Protein AF-A0A016TU97-F1 (afdb_monomer_lite)

Secondary structure (DSSP, 8-state):
-EEEEEE----------STT---PPPPP---PPPPPP--TT-----------SS---HHHHHHHHHHHHHHTT-TT---BEEEEEESBSS--SHHHHHHS-BSSHHHHHHHHH---B---SS---HHHHHHHHHH---TT---SEEEEEE--SB-TTPPPB---HHHH---EEEEEEEE---SSSHHHHS-HHHHHHHHH-TT---------B---TTTBPTTTEEEEEEETT--HHHHHHHHHHHHT--

Structure (mmCIF, N/CA/C/O backbone):
data_AF-A0A016TU97-F1
#
_entry.id   AF-A0A016TU97-F1
#
loop_
_atom_site.group_PDB
_atom_site.id
_atom_site.type_symbol
_atom_site.label_atom_id
_atom_site.label_alt_id
_atom_site.label_comp_id
_atom_site.label_asym_id
_atom_site.label_entity_id
_atom_site.label_seq_id
_atom_site.pdbx_PDB_ins_code
_atom_site.Cartn_x
_atom_site.Cartn_y
_atom_site.Cartn_z
_atom_site.occupancy
_atom_site.B_iso_or_equiv
_atom_site.auth_seq_id
_atom_site.auth_comp_id
_atom_site.auth_asym_id
_atom_site.auth_atom_id
_atom_site.pdbx_PDB_model_num
ATOM 1 N N . MET A 1 1 ? -2.386 2.661 8.639 1.00 93.31 1 MET A N 1
ATOM 2 C CA . MET A 1 1 ? -2.221 2.071 7.284 1.00 93.31 1 MET A CA 1
ATOM 3 C C . MET A 1 1 ? -0.803 2.299 6.779 1.00 93.31 1 MET A C 1
ATOM 5 O O . MET A 1 1 ? -0.271 3.367 7.023 1.00 93.31 1 MET A O 1
ATOM 9 N N . MET A 1 2 ? -0.212 1.358 6.041 1.00 95.69 2 MET A N 1
ATOM 10 C CA . MET A 1 2 ? 1.081 1.531 5.366 1.00 95.69 2 MET A CA 1
ATOM 11 C C . MET A 1 2 ? 0.921 1.573 3.839 1.00 95.69 2 MET A C 1
ATOM 13 O O . MET A 1 2 ? 0.209 0.739 3.282 1.00 95.69 2 MET A O 1
ATOM 17 N N . VAL A 1 3 ? 1.610 2.493 3.164 1.00 92.06 3 VAL A N 1
ATOM 18 C CA . VAL A 1 3 ? 1.737 2.545 1.700 1.00 92.06 3 VAL A CA 1
ATOM 19 C C . VAL A 1 3 ? 3.153 2.133 1.312 1.00 92.06 3 VAL A C 1
ATOM 21 O O . VAL A 1 3 ? 4.108 2.811 1.665 1.00 92.06 3 VAL A O 1
ATOM 24 N N . ALA A 1 4 ? 3.301 1.040 0.570 1.00 90.56 4 ALA A N 1
ATOM 25 C CA . ALA A 1 4 ? 4.562 0.595 -0.008 1.00 90.56 4 ALA A CA 1
ATOM 26 C C . ALA A 1 4 ? 4.583 0.917 -1.504 1.00 90.56 4 ALA A C 1
ATOM 28 O O . ALA A 1 4 ? 3.759 0.401 -2.258 1.00 90.56 4 ALA A O 1
ATOM 29 N N . LYS A 1 5 ? 5.529 1.745 -1.946 1.00 87.94 5 LYS A N 1
ATOM 30 C CA . LYS A 1 5 ? 5.589 2.241 -3.321 1.00 87.94 5 LYS A CA 1
ATOM 31 C C . LYS A 1 5 ? 6.924 1.936 -3.988 1.00 87.94 5 LYS A C 1
ATOM 33 O O . LYS A 1 5 ? 7.977 2.255 -3.442 1.00 87.94 5 LYS A O 1
ATOM 38 N N . SER A 1 6 ? 6.866 1.403 -5.208 1.00 83.31 6 SER A N 1
ATOM 39 C CA . SER A 1 6 ? 8.052 1.264 -6.052 1.00 83.31 6 SER A CA 1
ATOM 40 C C . SER A 1 6 ? 8.508 2.600 -6.636 1.00 83.31 6 SER A C 1
ATOM 42 O O . SER A 1 6 ? 7.707 3.369 -7.157 1.00 83.31 6 SER A O 1
ATOM 44 N N . LEU A 1 7 ? 9.814 2.830 -6.635 1.00 75.62 7 LEU A N 1
ATOM 45 C CA . LEU A 1 7 ? 10.478 3.888 -7.380 1.00 75.62 7 LEU A CA 1
ATOM 46 C C . LEU A 1 7 ? 11.500 3.236 -8.319 1.00 75.62 7 LEU A C 1
ATOM 48 O O . LEU A 1 7 ? 12.684 3.115 -7.995 1.00 75.62 7 LEU A O 1
ATOM 52 N N . GLN A 1 8 ? 11.018 2.736 -9.462 1.00 64.75 8 GLN A N 1
ATOM 53 C CA . GLN A 1 8 ? 11.871 2.163 -10.507 1.00 64.75 8 GLN A CA 1
ATOM 54 C C . GLN A 1 8 ? 12.377 3.269 -11.438 1.00 64.75 8 GLN A C 1
ATOM 56 O O . GLN A 1 8 ? 11.601 4.095 -11.916 1.00 64.75 8 GLN A O 1
ATOM 61 N N . GLN A 1 9 ? 13.674 3.272 -11.734 1.00 50.72 9 GLN A N 1
ATOM 62 C CA . GLN A 1 9 ? 14.243 4.142 -12.759 1.00 50.72 9 GLN A CA 1
ATOM 63 C C . GLN A 1 9 ? 13.979 3.519 -14.144 1.00 50.72 9 GLN A C 1
ATOM 65 O O . GLN A 1 9 ? 14.427 2.413 -14.439 1.00 50.72 9 GLN A O 1
ATOM 70 N N . LYS A 1 10 ? 13.259 4.222 -15.021 1.00 41.94 10 LYS A N 1
ATOM 71 C CA . LYS A 1 10 ? 13.306 4.039 -16.485 1.00 41.94 10 LYS A CA 1
ATOM 72 C C . LYS A 1 10 ? 13.098 5.437 -17.071 1.00 41.94 10 LYS A C 1
ATOM 74 O O . LYS A 1 10 ? 12.064 6.039 -16.829 1.00 41.94 10 LYS A O 1
ATOM 79 N N . SER A 1 11 ? 14.071 6.041 -17.744 1.00 33.31 11 SER A N 1
ATOM 80 C CA . SER A 1 11 ? 14.608 5.559 -19.014 1.00 33.31 11 SER A CA 1
ATOM 81 C C . SER A 1 11 ? 16.064 5.963 -19.262 1.00 33.31 11 SER A C 1
ATOM 83 O O . SER A 1 11 ? 16.446 7.109 -19.032 1.00 33.31 11 SER A O 1
ATOM 85 N N . HIS A 1 12 ? 16.813 5.061 -19.904 1.00 32.03 12 HIS A N 1
ATOM 86 C CA . HIS A 1 12 ? 17.816 5.445 -20.894 1.00 32.03 12 HIS A CA 1
ATOM 87 C C . HIS A 1 12 ? 17.182 6.450 -21.863 1.00 32.03 12 HIS A C 1
ATOM 89 O O . HIS A 1 12 ? 16.387 6.070 -22.725 1.00 32.03 12 HIS A O 1
ATOM 95 N N . PHE A 1 13 ? 17.509 7.731 -21.721 1.00 30.20 13 PHE A N 1
ATOM 96 C CA . PHE A 1 13 ? 17.369 8.646 -22.838 1.00 30.20 13 PHE A CA 1
ATOM 97 C C . PHE A 1 13 ? 18.399 8.210 -23.874 1.00 30.20 13 PHE A C 1
ATOM 99 O O . PHE A 1 13 ? 19.600 8.177 -23.608 1.00 30.20 13 PHE A O 1
ATOM 106 N N . VAL A 1 14 ? 17.919 7.822 -25.053 1.00 31.94 14 VAL A N 1
ATOM 107 C CA . VAL A 1 14 ? 18.750 7.828 -26.253 1.00 31.94 14 VAL A CA 1
ATOM 108 C C . VAL A 1 14 ? 19.336 9.234 -26.331 1.00 31.94 14 VAL A C 1
ATOM 110 O O . VAL A 1 14 ? 18.579 10.200 -26.412 1.00 31.94 14 VAL A O 1
ATOM 113 N N . ASN A 1 15 ? 20.662 9.351 -26.244 1.00 29.67 15 ASN A N 1
ATOM 114 C CA . ASN A 1 15 ? 21.361 10.592 -26.553 1.00 29.67 15 ASN A CA 1
ATOM 115 C C . ASN A 1 15 ? 20.918 11.026 -27.954 1.00 29.67 15 ASN A C 1
ATOM 117 O O . ASN A 1 15 ? 21.323 10.425 -28.949 1.00 29.67 15 ASN A O 1
ATOM 121 N N . LEU A 1 16 ? 20.064 12.044 -28.037 1.00 30.62 16 LEU A N 1
ATOM 122 C CA . LEU A 1 16 ? 19.924 12.810 -29.263 1.00 30.62 16 LEU A CA 1
ATOM 123 C C . LEU A 1 16 ? 21.270 13.523 -29.464 1.00 30.62 16 LEU A C 1
ATOM 125 O O . LEU A 1 16 ? 21.713 14.217 -28.545 1.00 30.62 16 LEU A O 1
ATOM 129 N N . PRO A 1 17 ? 21.966 13.316 -30.596 1.00 30.09 17 PRO A N 1
ATOM 130 C CA . PRO A 1 17 ? 23.216 14.012 -30.861 1.00 30.09 17 PRO A CA 1
ATOM 131 C C . PRO A 1 17 ? 22.977 15.524 -30.822 1.00 30.09 17 PRO A C 1
ATOM 133 O O . PRO A 1 17 ? 21.956 16.017 -31.301 1.00 30.09 17 PRO A O 1
ATOM 136 N N . ALA A 1 18 ? 23.926 16.252 -30.237 1.00 37.34 18 ALA A N 1
ATOM 137 C CA . ALA A 1 18 ? 23.856 17.684 -29.941 1.00 37.34 18 ALA A CA 1
ATOM 138 C C . ALA A 1 18 ? 23.798 18.613 -31.180 1.00 37.34 18 ALA A C 1
ATOM 140 O O . ALA A 1 18 ? 23.963 19.821 -31.053 1.00 37.34 18 ALA A O 1
ATOM 141 N N . GLU A 1 19 ? 23.546 18.082 -32.375 1.00 37.66 19 GLU A N 1
ATOM 142 C CA . GLU A 1 19 ? 23.627 18.798 -33.656 1.00 37.66 19 GLU A CA 1
ATOM 143 C C . GLU A 1 19 ? 22.308 19.460 -34.102 1.00 37.66 19 GLU A C 1
ATOM 145 O O . GLU A 1 19 ? 22.205 19.917 -35.234 1.00 37.66 19 GLU A O 1
ATOM 150 N N . LEU A 1 20 ? 21.291 19.558 -33.235 1.00 35.75 20 LEU A N 1
ATOM 151 C CA . LEU A 1 20 ? 20.016 20.226 -33.564 1.00 35.75 20 LEU A CA 1
ATOM 152 C C . LEU A 1 20 ? 19.707 21.483 -32.737 1.00 35.75 20 LEU A C 1
ATOM 154 O O . LEU A 1 20 ? 18.590 21.993 -32.793 1.00 35.75 20 LEU A O 1
ATOM 158 N N . LEU A 1 21 ? 20.687 22.035 -32.019 1.00 32.94 21 LEU A N 1
ATOM 159 C CA . LEU A 1 21 ? 20.577 23.372 -31.429 1.00 32.94 21 LEU A CA 1
ATOM 160 C C . LEU A 1 21 ? 21.267 24.396 -32.339 1.00 32.94 21 LEU A C 1
ATOM 162 O O . LEU A 1 21 ? 22.392 24.812 -32.077 1.00 32.94 21 LEU A O 1
ATOM 166 N N . HIS A 1 22 ? 20.598 24.789 -33.426 1.00 36.06 22 HIS A N 1
ATOM 167 C CA . HIS A 1 22 ? 21.026 25.935 -34.226 1.00 36.06 22 HIS A CA 1
ATOM 168 C C . HIS A 1 22 ? 20.403 27.244 -33.714 1.00 36.06 22 HIS A C 1
ATOM 170 O O . HIS A 1 22 ? 19.188 27.415 -33.721 1.00 36.06 22 HIS A O 1
ATOM 176 N N . GLU A 1 23 ? 21.320 28.129 -33.315 1.00 33.41 23 GLU A N 1
ATOM 177 C CA . GLU A 1 23 ? 21.358 29.594 -33.451 1.00 33.41 23 GLU A CA 1
ATOM 178 C C . GLU A 1 23 ? 20.270 30.449 -32.774 1.00 33.41 23 GLU A C 1
ATOM 180 O O . GLU A 1 23 ? 19.226 30.754 -33.346 1.00 33.41 23 GLU A O 1
ATOM 185 N N . GLU A 1 24 ? 20.601 30.980 -31.588 1.00 32.25 24 GLU A N 1
ATOM 186 C CA . GLU A 1 24 ? 20.080 32.280 -31.143 1.00 32.25 24 GLU A CA 1
ATOM 187 C C . GLU A 1 24 ? 20.913 33.423 -31.765 1.00 32.25 24 GLU A C 1
ATOM 189 O O . GLU A 1 24 ? 22.147 33.347 -31.762 1.00 32.25 24 GLU A O 1
ATOM 194 N N . PRO A 1 25 ? 20.293 34.516 -32.251 1.00 31.41 25 PRO A N 1
ATOM 195 C CA . PRO A 1 25 ? 21.027 35.670 -32.749 1.00 31.41 25 PRO A CA 1
ATOM 196 C C . PRO A 1 25 ? 21.594 36.502 -31.591 1.00 31.41 25 PRO A C 1
ATOM 198 O O . PRO A 1 25 ? 20.872 36.924 -30.688 1.00 31.41 25 PRO A O 1
ATOM 201 N N . GLN A 1 26 ? 22.891 36.798 -31.656 1.00 33.16 26 GLN A N 1
ATOM 202 C CA . GLN A 1 26 ? 23.580 37.719 -30.749 1.00 33.16 26 GLN A CA 1
ATOM 203 C C . GLN A 1 26 ? 23.055 39.155 -30.935 1.00 33.16 26 GLN A C 1
ATOM 205 O O . GLN A 1 26 ? 23.225 39.749 -32.002 1.00 33.16 26 GLN A O 1
ATOM 210 N N . LEU A 1 27 ? 22.454 39.735 -29.890 1.00 32.22 27 LEU A N 1
ATOM 211 C CA . LEU A 1 27 ? 22.168 41.172 -29.821 1.00 32.22 27 LEU A CA 1
ATOM 212 C C . LEU A 1 27 ? 23.361 41.926 -29.206 1.00 32.22 27 LEU A C 1
ATOM 214 O O . LEU A 1 27 ? 23.848 41.582 -28.131 1.00 32.22 27 LEU A O 1
ATOM 218 N N . ASN A 1 28 ? 23.804 42.973 -29.905 1.00 35.41 28 ASN A N 1
ATOM 219 C CA . ASN A 1 28 ? 24.939 43.834 -29.557 1.00 35.41 28 ASN A CA 1
ATOM 220 C C . ASN A 1 28 ? 24.729 44.641 -28.249 1.00 35.41 28 ASN A C 1
ATOM 222 O O . ASN A 1 28 ? 23.593 45.007 -27.939 1.00 35.41 28 ASN A O 1
ATOM 226 N N . PRO A 1 29 ? 25.802 45.017 -27.517 1.00 43.47 29 PRO A N 1
ATOM 227 C CA . PRO A 1 29 ? 25.696 45.623 -26.192 1.00 43.47 29 PRO A CA 1
ATOM 228 C C . PRO A 1 29 ? 25.908 47.143 -26.222 1.00 43.47 29 PRO A C 1
ATOM 230 O O . PRO A 1 29 ? 27.045 47.589 -26.319 1.00 43.47 29 PRO A O 1
ATOM 233 N N . LEU A 1 30 ? 24.861 47.958 -26.051 1.00 38.47 30 LEU A N 1
ATOM 234 C CA . LEU A 1 30 ? 25.024 49.374 -25.692 1.00 38.47 30 LEU A CA 1
ATOM 235 C C . LEU A 1 30 ? 23.851 49.904 -24.840 1.00 38.47 30 LEU A C 1
ATOM 237 O O . LEU A 1 30 ? 22.691 49.771 -25.209 1.00 38.47 30 LEU A O 1
ATOM 241 N N . GLN A 1 31 ? 24.236 50.578 -23.745 1.00 36.44 31 GLN A N 1
ATOM 242 C CA . GLN A 1 31 ? 23.491 51.527 -22.892 1.00 36.44 31 GLN A CA 1
ATOM 243 C C . GLN A 1 31 ? 22.587 50.976 -21.766 1.00 36.44 31 GLN A C 1
ATOM 245 O O . GLN A 1 31 ? 21.389 50.773 -21.926 1.00 36.44 31 GLN A O 1
ATOM 250 N N . GLN A 1 32 ? 23.156 50.881 -20.555 1.00 34.59 32 GLN A N 1
ATOM 251 C CA . GLN A 1 32 ? 22.403 50.930 -19.291 1.00 34.59 32 GLN A CA 1
ATOM 252 C C . GLN A 1 32 ? 22.437 52.359 -18.710 1.00 34.59 32 GLN A C 1
ATOM 254 O O . GLN A 1 32 ? 23.526 52.932 -18.619 1.00 34.59 32 GLN A O 1
ATOM 259 N N . PRO A 1 33 ? 21.302 52.939 -18.272 1.00 31.98 33 PRO A N 1
ATOM 260 C CA . PRO A 1 33 ? 21.292 54.144 -17.443 1.00 31.98 33 PRO A CA 1
ATOM 261 C C . PRO A 1 33 ? 21.476 53.815 -15.940 1.00 31.98 33 PRO A C 1
ATOM 263 O O . PRO A 1 33 ? 21.273 52.672 -15.522 1.00 31.98 33 PRO A O 1
ATOM 266 N N . PRO A 1 34 ? 21.896 54.797 -15.115 1.00 36.69 34 PRO A N 1
ATOM 267 C CA . PRO A 1 34 ? 22.489 54.559 -13.797 1.00 36.69 34 PRO A CA 1
ATOM 268 C C . PRO A 1 34 ? 21.486 54.127 -12.716 1.00 36.69 34 PRO A C 1
ATOM 270 O O . PRO A 1 34 ? 20.344 54.577 -12.665 1.00 36.69 34 PRO A O 1
ATOM 273 N N . GLN A 1 35 ? 21.962 53.275 -11.803 1.00 36.16 35 GLN A N 1
ATOM 274 C CA . GLN A 1 35 ? 21.215 52.757 -10.657 1.00 36.16 35 GLN A CA 1
ATOM 275 C C . GLN A 1 35 ? 20.947 53.836 -9.593 1.00 36.16 35 GLN A C 1
ATOM 277 O O . GLN A 1 35 ? 21.876 54.421 -9.033 1.00 36.16 35 GLN A O 1
ATOM 282 N N . CYS A 1 36 ? 19.675 54.023 -9.227 1.00 28.61 36 CYS A N 1
ATOM 283 C CA . CYS A 1 36 ? 19.289 54.679 -7.977 1.00 28.61 36 CYS A CA 1
ATOM 284 C C . CYS A 1 36 ? 19.385 53.689 -6.803 1.00 28.61 36 CYS A C 1
ATOM 286 O O . CYS A 1 36 ? 18.809 52.602 -6.840 1.00 28.61 36 CYS A O 1
ATOM 288 N N . ARG A 1 37 ? 20.093 54.095 -5.739 1.00 40.53 37 ARG A N 1
ATOM 289 C CA . ARG A 1 37 ? 20.186 53.389 -4.449 1.00 40.53 37 ARG A CA 1
ATOM 290 C C . ARG A 1 37 ? 18.798 53.187 -3.830 1.00 40.53 37 ARG A C 1
ATOM 292 O O . ARG A 1 37 ? 18.090 54.164 -3.601 1.00 40.53 37 ARG A O 1
ATOM 299 N N . GLN A 1 38 ? 18.470 51.951 -3.460 1.00 34.28 38 GLN A N 1
ATOM 300 C CA . GLN A 1 38 ? 17.405 51.640 -2.501 1.00 34.28 38 GLN A CA 1
ATOM 301 C C . GLN A 1 38 ? 17.964 50.815 -1.333 1.00 34.28 38 GLN A C 1
ATOM 303 O O . GLN A 1 38 ? 18.862 49.992 -1.499 1.00 34.28 38 GLN A O 1
ATOM 308 N N . SER A 1 39 ? 17.454 51.118 -0.141 1.00 32.53 39 SER A N 1
ATOM 309 C CA . SER A 1 39 ? 17.909 50.701 1.190 1.00 32.53 39 SER A CA 1
ATOM 310 C C . SER A 1 39 ? 17.665 49.206 1.500 1.00 32.53 39 SER A C 1
ATOM 312 O O . SER A 1 39 ? 16.784 48.596 0.896 1.00 32.53 39 SER A O 1
ATOM 314 N N . PRO A 1 40 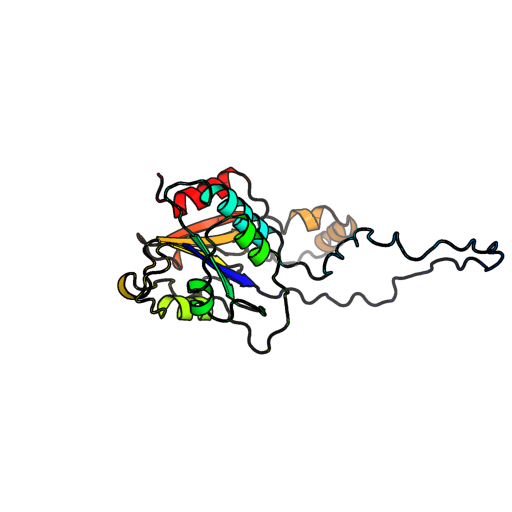? 18.356 48.597 2.490 1.00 33.66 40 PRO A N 1
ATOM 315 C CA . PRO A 1 40 ? 18.475 47.134 2.620 1.00 33.66 40 PRO A CA 1
ATOM 316 C C . PRO A 1 40 ? 17.271 46.348 3.186 1.00 33.66 40 PRO A C 1
ATOM 318 O O . PRO A 1 40 ? 17.460 45.206 3.592 1.00 33.66 40 PRO A O 1
ATOM 321 N N . GLN A 1 41 ? 16.051 46.892 3.266 1.00 37.00 41 GLN A N 1
ATOM 322 C CA . GLN A 1 41 ? 14.980 46.281 4.087 1.00 37.00 41 GLN A CA 1
ATOM 323 C C . GLN A 1 41 ? 13.724 45.770 3.355 1.00 37.00 41 GLN A C 1
ATOM 325 O O . GLN A 1 41 ? 12.713 45.522 4.002 1.00 37.00 41 GLN A O 1
ATOM 330 N N . GLN A 1 42 ? 13.751 45.526 2.039 1.00 35.88 42 GLN A N 1
ATOM 331 C CA . GLN A 1 42 ? 12.558 45.015 1.324 1.00 35.88 42 GLN A CA 1
ATOM 332 C C . GLN A 1 42 ? 12.769 43.776 0.435 1.00 35.88 42 GLN A C 1
ATOM 334 O O . GLN A 1 42 ? 11.950 43.493 -0.436 1.00 35.88 42 GLN A O 1
ATOM 339 N N . ASN A 1 43 ? 13.796 42.961 0.694 1.00 29.66 43 ASN A N 1
ATOM 340 C CA . ASN A 1 43 ? 14.017 41.696 -0.026 1.00 29.66 43 ASN A CA 1
ATOM 341 C C . ASN A 1 43 ? 13.539 40.450 0.740 1.00 29.66 43 ASN A C 1
ATOM 343 O O . ASN A 1 43 ? 14.254 39.461 0.855 1.00 29.66 43 ASN A O 1
ATOM 347 N N . LEU A 1 44 ? 12.287 40.463 1.208 1.00 38.22 44 LEU A N 1
ATOM 348 C CA . LEU A 1 44 ? 11.562 39.232 1.547 1.00 38.22 44 LEU A CA 1
ATOM 349 C C . LEU A 1 44 ? 10.482 38.957 0.490 1.00 38.22 44 LEU A C 1
ATOM 351 O O . LEU A 1 44 ? 9.296 38.819 0.779 1.00 38.22 44 LEU A O 1
ATOM 355 N N . ARG A 1 45 ? 10.896 38.923 -0.783 1.00 33.44 45 ARG A N 1
ATOM 35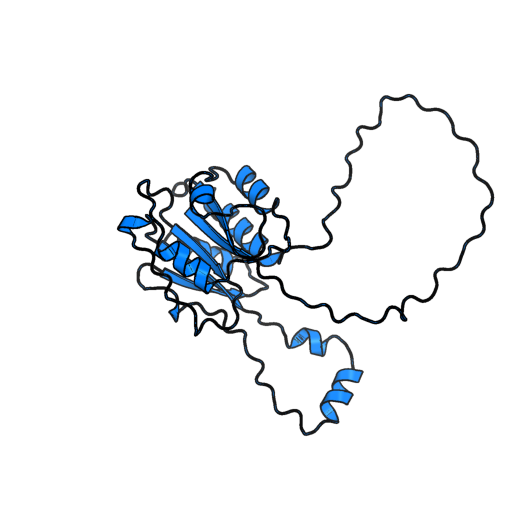6 C CA . ARG A 1 45 ? 10.072 38.390 -1.871 1.00 33.44 45 ARG A CA 1
ATOM 357 C C . ARG A 1 45 ? 10.296 36.886 -1.965 1.00 33.44 45 ARG A C 1
ATOM 359 O O . ARG A 1 45 ? 11.411 36.426 -2.189 1.00 33.44 45 ARG A O 1
ATOM 366 N N . ARG A 1 46 ? 9.191 36.157 -1.791 1.00 40.75 46 ARG A N 1
ATOM 367 C CA . ARG A 1 46 ? 8.980 34.736 -2.093 1.00 40.75 46 ARG A CA 1
ATOM 368 C C . ARG A 1 46 ? 9.844 34.298 -3.279 1.00 40.75 46 ARG A C 1
ATOM 370 O O . ARG A 1 46 ? 9.606 34.741 -4.403 1.00 40.75 46 ARG A O 1
ATOM 377 N N . GLN A 1 47 ? 10.829 33.436 -3.035 1.00 28.72 47 GLN A N 1
ATOM 378 C CA . GLN A 1 47 ? 11.480 32.737 -4.135 1.00 28.72 47 GLN A CA 1
ATOM 379 C C . GLN A 1 47 ? 10.444 31.806 -4.786 1.00 28.72 47 GLN A C 1
ATOM 381 O O . GLN A 1 47 ? 9.732 31.104 -4.062 1.00 28.72 47 GLN A O 1
ATOM 386 N N . PRO A 1 48 ? 10.332 31.777 -6.125 1.00 32.38 48 PRO A N 1
ATOM 387 C CA . PRO A 1 48 ? 9.605 30.715 -6.792 1.00 32.38 48 PRO A CA 1
ATOM 388 C C . PRO A 1 48 ? 10.359 29.421 -6.498 1.00 32.38 48 PRO A C 1
ATOM 390 O O . PRO A 1 48 ? 11.533 29.302 -6.855 1.00 32.38 48 PRO A O 1
ATOM 393 N N . GLN A 1 49 ? 9.709 28.476 -5.816 1.00 35.72 49 GLN A N 1
ATOM 394 C CA . GLN A 1 49 ? 10.262 27.140 -5.643 1.00 35.72 49 GLN A CA 1
ATOM 395 C C . GLN A 1 49 ? 10.608 26.590 -7.029 1.00 35.72 49 GLN A C 1
ATOM 397 O O . GLN A 1 49 ? 9.740 26.391 -7.883 1.00 35.72 49 GLN A O 1
ATOM 402 N N . ARG A 1 50 ? 11.909 26.418 -7.272 1.00 34.06 50 ARG A N 1
ATOM 403 C CA . ARG A 1 50 ? 12.423 25.768 -8.472 1.00 34.06 50 ARG A CA 1
ATOM 404 C C . ARG A 1 50 ? 11.913 24.330 -8.449 1.00 34.06 50 ARG A C 1
ATOM 406 O O . ARG A 1 50 ? 12.273 23.575 -7.552 1.00 34.06 50 ARG A O 1
ATOM 413 N N . ARG A 1 51 ? 11.067 23.964 -9.415 1.00 31.25 51 ARG A N 1
ATOM 414 C CA . ARG A 1 51 ? 10.671 22.565 -9.622 1.00 31.25 51 ARG A CA 1
ATOM 415 C C . ARG A 1 51 ? 11.928 21.748 -9.966 1.00 31.25 51 ARG A C 1
ATOM 417 O O . ARG A 1 51 ? 12.661 22.173 -10.861 1.00 31.25 51 ARG A O 1
ATOM 424 N N . PRO A 1 52 ? 12.198 20.614 -9.300 1.00 35.62 52 PRO A N 1
ATOM 425 C CA . PRO A 1 52 ? 13.303 19.739 -9.676 1.00 35.62 52 PRO A CA 1
ATOM 426 C C . PRO A 1 52 ? 13.053 19.108 -11.054 1.00 35.62 52 PRO A C 1
ATOM 428 O O . PRO A 1 52 ? 11.974 18.583 -11.323 1.00 35.62 52 PRO A O 1
ATOM 431 N N . ASN A 1 53 ? 14.066 19.135 -11.923 1.00 32.62 53 ASN A N 1
ATOM 432 C CA . ASN A 1 53 ? 14.012 18.683 -13.323 1.00 32.62 53 ASN A CA 1
ATOM 433 C C . ASN A 1 53 ? 14.072 17.148 -13.524 1.00 32.62 53 ASN A C 1
ATOM 435 O O . ASN A 1 53 ? 14.406 16.693 -14.610 1.00 32.62 53 ASN A O 1
ATOM 439 N N . HIS A 1 54 ? 13.744 16.339 -12.514 1.00 43.81 54 HIS A N 1
ATOM 440 C CA . HIS A 1 54 ? 13.735 14.868 -12.607 1.00 43.81 54 HIS A CA 1
ATOM 441 C C . HIS A 1 54 ? 12.508 14.302 -11.882 1.00 43.81 54 HIS A C 1
ATOM 443 O O . HIS A 1 54 ? 12.627 13.565 -10.907 1.00 43.81 54 HIS A O 1
ATOM 449 N N . ALA A 1 55 ? 11.319 14.734 -12.313 1.00 42.62 55 ALA A N 1
ATOM 450 C CA . ALA A 1 55 ? 10.072 14.436 -11.621 1.00 42.62 55 ALA A CA 1
ATOM 451 C C . ALA A 1 55 ? 9.839 12.909 -11.516 1.00 42.62 55 ALA A C 1
ATOM 453 O O . ALA A 1 55 ? 9.810 12.230 -12.548 1.00 42.62 55 ALA A O 1
ATOM 454 N N . PRO A 1 56 ? 9.636 12.368 -10.300 1.00 51.00 56 PRO A N 1
ATOM 455 C CA . PRO A 1 56 ? 9.111 11.018 -10.108 1.00 51.00 56 PRO A CA 1
ATOM 456 C C . PRO A 1 56 ? 7.809 10.826 -10.903 1.00 51.00 56 PRO A C 1
ATOM 458 O O . PRO A 1 56 ? 7.128 11.820 -11.148 1.00 51.00 56 PRO A O 1
ATOM 461 N N . ASN A 1 57 ? 7.415 9.590 -11.263 1.00 59.59 57 ASN A N 1
ATOM 462 C CA . ASN A 1 57 ? 6.152 9.337 -11.984 1.00 59.59 57 ASN A CA 1
ATOM 463 C C . ASN A 1 57 ? 4.981 10.044 -11.265 1.00 59.59 57 ASN A C 1
ATOM 465 O O . ASN A 1 57 ? 4.545 9.573 -10.207 1.00 59.59 57 ASN A O 1
ATOM 469 N N . PRO A 1 58 ? 4.473 11.177 -11.793 1.00 71.50 58 PRO A N 1
ATOM 470 C CA . PRO A 1 58 ? 3.627 12.073 -11.016 1.00 71.50 58 PRO A CA 1
ATOM 471 C C . PRO A 1 58 ? 2.267 11.445 -10.718 1.00 71.50 58 PRO A C 1
ATOM 473 O O . PRO A 1 58 ? 1.617 11.843 -9.759 1.00 71.50 58 PRO A O 1
ATOM 476 N N . GLN A 1 59 ? 1.848 10.446 -11.501 1.00 80.88 59 GLN A N 1
ATOM 477 C CA . GLN A 1 59 ? 0.535 9.821 -11.357 1.00 80.88 59 GLN A CA 1
ATOM 478 C C . GLN A 1 59 ? 0.431 8.943 -10.116 1.00 80.88 59 GLN A C 1
ATOM 480 O O . GLN A 1 59 ? -0.587 8.963 -9.439 1.00 80.88 59 GLN A O 1
ATOM 485 N N . GLU A 1 60 ? 1.488 8.215 -9.763 1.00 83.25 60 GLU A N 1
ATOM 486 C CA . GLU A 1 60 ? 1.461 7.355 -8.578 1.00 83.25 60 GLU A CA 1
ATOM 487 C C . GLU A 1 60 ? 1.434 8.182 -7.290 1.00 83.25 60 GLU A C 1
ATOM 489 O O . GLU A 1 60 ? 0.754 7.820 -6.339 1.00 83.25 60 GLU A O 1
ATOM 494 N N . TYR A 1 61 ? 2.174 9.300 -7.255 1.00 86.44 61 TYR A N 1
ATOM 495 C CA . TYR A 1 61 ? 2.123 10.236 -6.126 1.00 86.44 61 TYR A CA 1
ATOM 496 C C . TYR A 1 61 ? 0.745 10.888 -6.012 1.00 86.44 61 TYR A C 1
ATOM 498 O O . TYR A 1 61 ? 0.201 10.937 -4.917 1.00 86.44 61 TYR A O 1
ATOM 506 N N . ARG A 1 62 ? 0.152 11.316 -7.134 1.00 90.56 62 ARG A N 1
ATOM 507 C CA . ARG A 1 62 ? -1.208 11.870 -7.135 1.00 90.56 62 ARG A CA 1
ATOM 508 C C . ARG A 1 62 ? -2.247 10.854 -6.678 1.00 90.56 62 ARG A C 1
ATOM 510 O O . ARG A 1 62 ? -3.027 11.186 -5.804 1.00 90.56 62 ARG A O 1
ATOM 517 N N . LEU A 1 63 ? -2.203 9.609 -7.162 1.00 92.00 63 LEU A N 1
ATOM 518 C CA . LEU A 1 63 ? -3.145 8.579 -6.714 1.00 92.00 63 LEU A CA 1
ATOM 519 C C . LEU A 1 63 ? -3.058 8.372 -5.196 1.00 92.00 63 LEU A C 1
ATOM 521 O O . LEU A 1 63 ? -4.083 8.279 -4.532 1.00 92.00 63 LEU A O 1
ATOM 525 N N . ILE A 1 64 ? -1.840 8.305 -4.645 1.00 93.94 64 ILE A N 1
ATOM 526 C CA . ILE A 1 64 ? -1.638 8.177 -3.196 1.00 93.94 64 ILE A CA 1
ATOM 527 C C . ILE A 1 64 ? -2.203 9.401 -2.458 1.00 93.94 64 ILE A C 1
ATOM 529 O O . ILE A 1 64 ? -2.861 9.220 -1.436 1.00 93.94 64 ILE A O 1
ATOM 533 N N . ASN A 1 65 ? -1.976 10.615 -2.972 1.00 95.38 65 ASN A N 1
ATOM 534 C CA . ASN A 1 65 ? -2.509 11.856 -2.402 1.00 95.38 65 ASN A CA 1
ATOM 535 C C . ASN A 1 65 ? -4.041 11.858 -2.397 1.00 95.38 65 ASN A C 1
ATOM 537 O O . ASN A 1 65 ? -4.643 12.030 -1.347 1.00 95.38 65 ASN A O 1
ATOM 541 N N . ASP A 1 66 ? -4.665 11.576 -3.539 1.00 96.69 66 ASP A N 1
ATOM 542 C CA . ASP A 1 66 ? -6.121 11.597 -3.702 1.00 96.69 66 ASP A CA 1
ATOM 543 C C . ASP A 1 66 ? -6.799 10.520 -2.833 1.00 96.69 66 ASP A C 1
ATOM 545 O O . ASP A 1 66 ? -7.855 10.737 -2.243 1.00 96.69 66 ASP A O 1
ATOM 549 N N . VAL A 1 67 ? -6.174 9.344 -2.696 1.00 96.75 67 VAL A N 1
ATOM 550 C CA . VAL A 1 67 ? -6.640 8.303 -1.766 1.00 96.75 67 VAL A CA 1
ATOM 551 C C . VAL A 1 67 ? -6.493 8.763 -0.313 1.00 96.75 67 VAL A C 1
ATOM 553 O O . VAL A 1 67 ? -7.375 8.496 0.501 1.00 96.75 67 VAL A O 1
ATOM 556 N N . ALA A 1 68 ? -5.407 9.455 0.034 1.00 96.94 68 ALA A N 1
ATOM 557 C CA . ALA A 1 68 ? -5.218 10.006 1.370 1.00 96.94 68 ALA A CA 1
ATOM 558 C C . ALA A 1 68 ? -6.250 11.102 1.694 1.00 96.94 68 ALA A C 1
ATOM 560 O O . ALA A 1 68 ? -6.813 11.078 2.789 1.00 96.94 68 ALA A O 1
ATOM 561 N N . GLU A 1 69 ? -6.557 11.995 0.750 1.00 97.38 69 GLU A N 1
ATOM 562 C CA . GLU A 1 69 ? -7.596 13.028 0.882 1.00 97.38 69 GLU A CA 1
ATOM 563 C C . GLU A 1 69 ? -8.973 12.439 1.225 1.00 97.38 69 GLU A C 1
ATOM 565 O O . GLU A 1 69 ? -9.702 13.013 2.031 1.00 97.38 69 GLU A O 1
ATOM 570 N N . GLU A 1 70 ? -9.316 11.270 0.677 1.00 96.62 70 GLU A N 1
ATOM 571 C CA . GLU A 1 70 ? -10.570 10.559 0.975 1.00 96.62 70 GLU A CA 1
ATOM 572 C C . GLU A 1 70 ? -10.519 9.763 2.296 1.00 96.62 70 GLU A C 1
ATOM 574 O O . GLU A 1 70 ? -11.550 9.518 2.931 1.00 96.62 70 GLU A O 1
ATOM 579 N N . LEU A 1 71 ? -9.329 9.335 2.732 1.00 96.31 71 LEU A N 1
ATOM 580 C CA . LEU A 1 71 ? -9.157 8.524 3.940 1.00 96.31 71 LEU A CA 1
ATOM 581 C C . LEU A 1 71 ? -9.043 9.358 5.216 1.00 96.31 71 LEU A C 1
ATOM 583 O O . LEU A 1 71 ? -9.692 9.015 6.197 1.00 96.31 71 LEU A O 1
ATOM 587 N N . PHE A 1 72 ? -8.259 10.438 5.232 1.00 96.75 72 PHE A N 1
ATOM 588 C CA . PHE A 1 72 ? -8.029 11.237 6.446 1.00 96.75 72 PHE A CA 1
ATOM 589 C C . PHE A 1 72 ? -9.302 11.837 7.080 1.00 96.75 72 PHE A C 1
ATOM 591 O O . PHE A 1 72 ? -9.366 11.903 8.306 1.00 96.75 72 PHE A O 1
ATOM 598 N N . PRO A 1 73 ? -10.339 12.242 6.319 1.00 95.00 73 PRO A N 1
ATOM 599 C CA . PRO A 1 73 ? -11.614 12.673 6.897 1.00 95.00 73 PRO A CA 1
ATOM 600 C C . PRO A 1 73 ? -12.462 11.533 7.486 1.00 95.00 73 PRO A C 1
ATOM 602 O O . PRO A 1 73 ? -13.461 11.793 8.163 1.00 95.00 73 PRO A O 1
ATOM 605 N N . ASN A 1 74 ? -12.128 10.270 7.204 1.00 93.00 74 ASN A N 1
ATOM 606 C CA . ASN A 1 74 ? -12.884 9.119 7.679 1.00 93.00 74 ASN A CA 1
ATOM 607 C C . ASN A 1 74 ? -12.571 8.830 9.156 1.00 93.00 74 ASN A C 1
ATOM 609 O O . ASN A 1 74 ? -11.422 8.647 9.535 1.00 93.00 74 ASN A O 1
ATOM 613 N N . LYS A 1 75 ? -13.614 8.716 9.986 1.00 89.31 75 LYS A N 1
ATOM 614 C CA . LYS A 1 75 ? -13.493 8.466 11.434 1.00 89.31 75 LYS A CA 1
ATOM 615 C C . LYS A 1 75 ? -12.848 7.125 11.789 1.00 89.31 75 LYS A C 1
ATOM 617 O O . LYS A 1 75 ? -12.308 7.000 12.881 1.00 89.31 75 LYS A O 1
ATOM 622 N N . ASP A 1 76 ? -12.917 6.150 10.887 1.00 88.00 76 ASP A N 1
ATOM 623 C CA . ASP A 1 76 ? -12.321 4.823 11.069 1.00 88.00 76 ASP A CA 1
ATOM 624 C C . ASP A 1 76 ? -10.845 4.784 10.624 1.00 88.00 76 ASP A C 1
ATOM 626 O O . ASP A 1 76 ? -10.206 3.730 10.650 1.00 88.00 76 ASP A O 1
ATOM 630 N N . PHE A 1 77 ? -10.299 5.917 10.168 1.00 92.94 77 PHE A N 1
ATOM 631 C CA . PHE A 1 77 ? -8.923 6.053 9.716 1.00 92.94 77 PHE A CA 1
ATOM 632 C C . PHE A 1 77 ? -8.105 6.900 10.695 1.00 92.94 77 PHE A C 1
ATOM 634 O O . PHE A 1 77 ? -8.424 8.054 10.954 1.00 92.94 77 PHE A O 1
ATOM 641 N N . GLU A 1 78 ? -7.024 6.326 11.224 1.00 93.88 78 GLU A N 1
ATOM 642 C CA . GLU A 1 78 ? -6.199 6.993 12.240 1.00 93.88 78 GLU A CA 1
ATOM 643 C C . GLU A 1 78 ? -4.922 7.612 11.666 1.00 93.88 78 GLU A C 1
ATOM 645 O O . GLU A 1 78 ? -4.576 8.749 11.976 1.00 93.88 78 GLU A O 1
ATOM 650 N N . SER A 1 79 ? -4.171 6.849 10.866 1.00 96.50 79 SER A N 1
ATOM 651 C CA . SER A 1 79 ? -2.856 7.279 10.385 1.00 96.50 79 SER A CA 1
ATOM 652 C C . SER A 1 79 ? -2.385 6.535 9.136 1.00 96.50 79 SER A C 1
ATOM 654 O O . SER A 1 79 ? -2.779 5.389 8.868 1.00 96.50 79 SER A O 1
ATOM 656 N N . MET A 1 80 ? -1.478 7.171 8.391 1.00 96.19 80 MET A N 1
ATOM 657 C CA . MET A 1 80 ? -0.818 6.621 7.206 1.00 96.19 80 MET A CA 1
ATOM 658 C C . MET A 1 80 ? 0.702 6.697 7.329 1.00 96.19 80 MET A C 1
ATOM 660 O O . MET A 1 80 ? 1.225 7.737 7.698 1.00 96.19 80 MET A O 1
ATOM 664 N N . GLY A 1 81 ? 1.423 5.640 6.973 1.00 94.31 81 GLY A N 1
ATOM 665 C CA . GLY A 1 81 ? 2.870 5.673 6.749 1.00 94.31 81 GLY A CA 1
ATOM 666 C C . GLY A 1 81 ? 3.194 5.452 5.275 1.00 94.31 81 GLY A C 1
ATOM 667 O O . GLY A 1 81 ? 2.394 4.856 4.549 1.00 94.31 81 GLY A O 1
ATOM 668 N N . ILE A 1 82 ? 4.373 5.898 4.838 1.00 92.31 82 ILE A N 1
ATOM 669 C CA . ILE A 1 82 ? 4.881 5.653 3.485 1.00 92.31 82 ILE A CA 1
ATOM 670 C C . ILE A 1 82 ? 6.248 4.976 3.530 1.00 92.31 82 ILE A C 1
ATOM 672 O O . ILE A 1 82 ? 7.155 5.405 4.240 1.00 92.31 82 ILE A O 1
ATOM 676 N N . TRP A 1 83 ? 6.392 3.909 2.756 1.00 92.44 83 TRP A N 1
ATOM 677 C CA . TRP A 1 83 ? 7.636 3.206 2.501 1.00 92.44 83 TRP A CA 1
ATOM 678 C C . TRP A 1 83 ? 7.913 3.203 0.998 1.00 92.44 83 TRP A C 1
ATOM 680 O O . TRP A 1 83 ? 7.110 2.700 0.211 1.00 92.44 83 TRP A O 1
ATOM 690 N N . ILE A 1 84 ? 9.044 3.774 0.585 1.00 87.81 84 ILE A N 1
ATOM 691 C CA . ILE A 1 84 ? 9.437 3.854 -0.825 1.00 87.81 84 ILE A CA 1
ATOM 692 C C . ILE A 1 84 ? 10.595 2.889 -1.051 1.00 87.81 84 ILE A C 1
ATOM 694 O O . ILE A 1 84 ? 11.672 3.060 -0.486 1.00 87.81 84 ILE A O 1
ATOM 698 N N . TYR A 1 85 ? 10.384 1.885 -1.898 1.00 87.19 85 TYR A N 1
ATOM 699 C CA . TYR A 1 85 ? 11.398 0.898 -2.260 1.00 87.19 85 TYR A CA 1
ATOM 700 C C . TYR A 1 85 ? 11.899 1.115 -3.692 1.00 87.19 85 TYR A C 1
ATOM 702 O O . TYR A 1 85 ? 11.168 1.598 -4.552 1.00 87.19 85 TYR A O 1
ATOM 710 N N . GLY A 1 86 ? 13.152 0.751 -3.967 1.00 83.75 86 GLY A N 1
ATOM 711 C CA . GLY A 1 86 ? 13.819 1.030 -5.243 1.00 83.75 86 GLY A CA 1
ATOM 712 C C . GLY A 1 86 ? 14.886 2.108 -5.081 1.00 83.75 86 GLY A C 1
ATOM 713 O O . GLY A 1 86 ? 15.756 1.978 -4.223 1.00 83.75 86 GLY A O 1
ATOM 714 N N . HIS A 1 87 ? 14.827 3.154 -5.904 1.00 77.56 87 HIS A N 1
ATOM 715 C CA . HIS A 1 87 ? 15.819 4.235 -5.967 1.00 77.56 87 HIS A CA 1
ATOM 716 C C . HIS A 1 87 ? 15.497 5.420 -5.030 1.00 77.56 87 HIS A C 1
ATOM 718 O O . HIS A 1 87 ? 15.224 6.525 -5.498 1.00 77.56 87 HIS A O 1
ATOM 724 N N . SER A 1 88 ? 15.491 5.201 -3.707 1.00 70.00 88 SER A N 1
ATOM 725 C CA . SER A 1 88 ? 15.068 6.205 -2.702 1.00 70.00 88 SER A CA 1
ATOM 726 C C . SER A 1 88 ? 16.173 6.605 -1.705 1.00 70.00 88 SER A C 1
ATOM 728 O O . SER A 1 88 ? 16.979 5.766 -1.305 1.00 70.00 88 SER A O 1
ATOM 730 N N . ARG A 1 89 ? 16.172 7.877 -1.251 1.00 65.31 89 ARG A N 1
ATOM 731 C CA . ARG A 1 89 ? 16.979 8.389 -0.110 1.00 65.31 89 ARG A CA 1
ATOM 732 C C . ARG A 1 89 ? 16.324 8.201 1.259 1.00 65.31 89 ARG A C 1
ATOM 734 O O . ARG A 1 89 ? 17.021 8.207 2.270 1.00 65.31 89 ARG A O 1
ATOM 741 N N . ARG A 1 90 ? 14.993 8.141 1.305 1.00 62.72 90 ARG A N 1
ATOM 742 C CA . ARG A 1 90 ? 14.192 8.158 2.540 1.00 62.72 90 ARG A CA 1
ATOM 743 C C . ARG A 1 90 ? 13.376 6.883 2.643 1.00 62.72 90 ARG A C 1
ATOM 745 O O . ARG A 1 90 ? 13.145 6.214 1.637 1.00 62.72 90 ARG A O 1
ATOM 752 N N . PHE A 1 91 ? 12.947 6.562 3.862 1.00 64.81 91 PHE A N 1
ATOM 753 C CA . PHE A 1 91 ? 12.176 5.349 4.135 1.00 64.81 91 PHE A CA 1
ATOM 754 C C . PHE A 1 91 ? 12.947 4.087 3.718 1.00 64.81 91 PHE A C 1
ATOM 756 O O . PHE A 1 91 ? 12.422 3.200 3.055 1.00 64.81 91 PHE A O 1
ATOM 763 N N . LEU A 1 92 ? 14.237 4.027 4.072 1.00 69.44 92 LEU A N 1
ATOM 764 C CA . LEU A 1 92 ? 15.125 2.922 3.690 1.00 69.44 92 LEU A CA 1
ATOM 765 C C . LEU A 1 92 ? 14.667 1.584 4.280 1.00 69.44 92 LEU A C 1
ATOM 767 O O . LEU A 1 92 ? 14.929 0.529 3.702 1.00 69.44 92 LEU A O 1
ATOM 771 N N . SER A 1 93 ? 13.950 1.627 5.404 1.00 85.31 93 SER A N 1
ATOM 772 C CA . SER A 1 93 ? 13.329 0.462 6.013 1.00 85.31 93 SER A CA 1
ATOM 773 C C . SER A 1 93 ? 11.831 0.675 6.215 1.00 85.31 93 SER A C 1
ATOM 775 O O . SER A 1 93 ? 11.359 1.777 6.497 1.00 85.31 93 SER A O 1
ATOM 777 N N . ILE A 1 94 ? 11.083 -0.418 6.091 1.00 90.81 94 ILE A N 1
ATOM 778 C CA . ILE A 1 94 ? 9.655 -0.446 6.405 1.00 90.81 94 ILE A CA 1
ATOM 779 C C . ILE A 1 94 ? 9.399 -0.201 7.902 1.00 90.81 94 ILE A C 1
ATOM 781 O O . ILE A 1 94 ? 8.363 0.355 8.252 1.00 90.81 94 ILE A O 1
ATOM 785 N N . ASP A 1 95 ? 10.338 -0.565 8.785 1.00 91.69 95 ASP A N 1
ATOM 786 C CA . ASP A 1 95 ? 10.194 -0.334 10.228 1.00 91.69 95 ASP A CA 1
ATOM 787 C C . ASP A 1 95 ? 10.275 1.156 10.579 1.00 91.69 95 ASP A C 1
ATOM 789 O O . ASP A 1 95 ? 9.451 1.648 11.350 1.00 91.69 95 ASP A O 1
ATOM 793 N N . ASP A 1 96 ? 11.191 1.897 9.948 1.00 89.69 96 ASP A N 1
ATOM 794 C CA . ASP A 1 96 ? 11.265 3.353 10.095 1.00 89.69 96 ASP A CA 1
ATOM 795 C C . ASP A 1 96 ? 9.958 4.003 9.641 1.00 89.69 96 ASP A C 1
ATOM 797 O O . ASP A 1 96 ? 9.419 4.860 10.339 1.00 89.69 96 ASP A O 1
ATOM 801 N N . SER A 1 97 ? 9.402 3.565 8.509 1.00 91.81 97 SER A N 1
ATOM 802 C CA . SER A 1 97 ? 8.100 4.038 8.033 1.00 91.81 97 SER A CA 1
ATOM 803 C C . SER A 1 97 ? 6.972 3.732 9.019 1.00 91.81 97 SER A C 1
ATOM 805 O O . SER A 1 97 ? 6.126 4.589 9.252 1.00 91.81 97 SER A O 1
ATOM 807 N N . LEU A 1 98 ? 6.957 2.542 9.632 1.00 94.38 98 LEU A N 1
ATOM 808 C CA . LEU A 1 98 ? 5.970 2.182 10.658 1.00 94.38 98 LEU A CA 1
ATOM 809 C C . LEU A 1 98 ? 6.139 2.997 11.949 1.00 94.38 98 LEU A C 1
ATOM 811 O O . LEU A 1 98 ? 5.159 3.241 12.645 1.00 94.38 98 LEU A O 1
ATOM 815 N N . ASN A 1 99 ? 7.356 3.427 12.288 1.00 93.19 99 ASN A N 1
ATOM 816 C CA . ASN A 1 99 ? 7.599 4.321 13.426 1.00 93.19 99 ASN A CA 1
ATOM 817 C C . ASN A 1 99 ? 7.186 5.776 13.144 1.00 93.19 99 ASN A C 1
ATOM 819 O O . ASN A 1 99 ? 6.949 6.526 14.087 1.00 93.19 99 ASN A O 1
ATOM 823 N N . ASN A 1 100 ? 7.074 6.166 11.871 1.00 90.88 100 ASN A N 1
ATOM 824 C CA . ASN A 1 100 ? 6.778 7.531 11.431 1.00 90.88 100 ASN A CA 1
ATOM 825 C C . ASN A 1 100 ? 5.428 7.605 10.698 1.00 90.88 100 ASN A C 1
ATOM 827 O O . ASN A 1 100 ? 5.348 8.008 9.539 1.00 90.88 100 ASN A O 1
ATOM 831 N N . MET A 1 101 ? 4.361 7.190 11.381 1.00 95.50 101 MET A N 1
ATOM 832 C CA . MET A 1 101 ? 2.992 7.269 10.864 1.00 95.50 101 MET A CA 1
ATOM 833 C C . MET A 1 101 ? 2.450 8.696 11.009 1.00 95.50 101 MET A C 1
ATOM 835 O O . MET A 1 101 ? 2.539 9.301 12.075 1.00 95.50 101 MET A O 1
ATOM 839 N N . TYR A 1 102 ? 1.844 9.216 9.949 1.00 96.12 102 TYR A N 1
ATOM 840 C CA . TYR A 1 102 ? 1.259 10.550 9.884 1.00 96.12 102 TYR A CA 1
ATOM 841 C C . TYR A 1 102 ? -0.217 10.506 10.280 1.00 96.12 102 TYR A C 1
ATOM 843 O O . TYR A 1 102 ? -0.997 9.750 9.698 1.00 96.12 102 TYR A O 1
ATOM 851 N N . ALA A 1 103 ? -0.601 11.320 11.265 1.00 96.38 103 ALA A N 1
ATOM 852 C CA . ALA A 1 103 ? -1.967 11.390 11.798 1.00 96.38 103 ALA A CA 1
ATOM 853 C C . ALA A 1 103 ? -2.839 12.475 11.134 1.00 96.38 103 ALA A C 1
ATOM 855 O O . ALA A 1 103 ? -4.016 12.605 11.452 1.00 96.38 103 ALA A O 1
ATOM 856 N N . ASN A 1 104 ? -2.275 13.277 10.229 1.00 96.50 104 ASN A N 1
ATOM 857 C CA . ASN A 1 104 ? -3.017 14.276 9.467 1.00 96.50 104 ASN A CA 1
ATOM 858 C C . ASN A 1 104 ? -2.524 14.336 8.018 1.00 96.50 104 ASN A C 1
ATOM 860 O O . ASN A 1 104 ? -1.385 13.970 7.718 1.00 96.50 104 ASN A O 1
ATOM 864 N N . LEU A 1 105 ? -3.408 14.820 7.145 1.00 95.88 105 LEU A N 1
ATOM 865 C CA . LEU A 1 105 ? -3.165 14.912 5.711 1.00 95.88 105 LEU A CA 1
ATOM 866 C C . LEU A 1 105 ? -1.967 15.812 5.394 1.00 95.88 105 LEU A C 1
ATOM 868 O O . LEU A 1 105 ? -1.087 15.388 4.661 1.00 95.88 105 LEU A O 1
ATOM 872 N N . GLN A 1 106 ? -1.886 17.006 5.983 1.00 95.94 106 GLN A N 1
ATOM 873 C CA . GLN A 1 106 ? -0.857 17.993 5.642 1.00 95.94 106 GLN A CA 1
ATOM 874 C C . GLN A 1 106 ? 0.570 17.452 5.837 1.00 95.94 106 GLN A C 1
ATOM 876 O O . GLN A 1 106 ? 1.411 17.588 4.947 1.00 95.94 106 GLN A O 1
ATOM 881 N N . ASP A 1 107 ? 0.843 16.816 6.978 1.00 94.81 107 ASP A N 1
ATOM 882 C CA . ASP A 1 107 ? 2.165 16.249 7.262 1.00 94.81 107 ASP A CA 1
ATOM 883 C C . ASP A 1 107 ? 2.476 15.061 6.341 1.00 94.81 107 ASP A C 1
ATOM 885 O O . ASP A 1 107 ? 3.612 14.900 5.884 1.00 94.81 107 ASP A O 1
ATOM 889 N N . PHE A 1 108 ? 1.459 14.246 6.037 1.00 94.38 108 PHE A N 1
ATOM 890 C CA . PHE A 1 108 ? 1.585 13.146 5.087 1.00 94.38 108 PHE A CA 1
ATOM 891 C C . PHE A 1 108 ? 1.913 13.650 3.677 1.00 94.38 108 PHE A C 1
ATOM 893 O O . PHE A 1 108 ? 2.846 13.145 3.056 1.00 94.38 108 PHE A O 1
ATOM 900 N N . GLU A 1 109 ? 1.195 14.657 3.178 1.00 93.44 109 GLU A N 1
ATOM 901 C CA . GLU A 1 109 ? 1.434 15.255 1.862 1.00 93.44 109 GLU A CA 1
ATOM 902 C C . GLU A 1 109 ? 2.841 15.841 1.784 1.00 93.44 109 GLU A C 1
ATOM 904 O O . GLU A 1 109 ? 3.576 15.582 0.831 1.00 93.44 109 GLU A O 1
ATOM 909 N N . GLN A 1 110 ? 3.261 16.582 2.813 1.00 90.38 110 GLN A N 1
ATOM 910 C CA . GLN A 1 110 ? 4.610 17.131 2.860 1.00 90.38 110 GLN A CA 1
ATOM 911 C C . GLN A 1 110 ? 5.665 16.022 2.751 1.00 90.38 110 GLN A C 1
ATOM 913 O O . GLN A 1 110 ? 6.604 16.149 1.967 1.00 90.38 110 GLN A O 1
ATOM 918 N N . ALA A 1 111 ? 5.488 14.912 3.470 1.00 87.19 111 ALA A N 1
ATOM 919 C CA . ALA A 1 111 ? 6.382 13.763 3.389 1.00 87.19 111 ALA A CA 1
ATOM 920 C C . ALA A 1 111 ? 6.300 13.007 2.052 1.00 87.19 111 ALA A C 1
ATOM 922 O O . ALA A 1 111 ? 7.307 12.465 1.598 1.00 87.19 111 ALA A O 1
ATOM 923 N N . LEU A 1 112 ? 5.127 12.960 1.417 1.00 87.50 112 LEU A N 1
ATOM 924 C CA . LEU A 1 112 ? 4.892 12.324 0.120 1.00 87.50 112 LEU A CA 1
ATOM 925 C C . LEU A 1 112 ? 5.574 13.091 -1.022 1.00 87.50 112 LEU A C 1
ATOM 927 O O . LEU A 1 112 ? 6.137 12.470 -1.927 1.00 87.50 112 LEU A O 1
ATOM 931 N N . TRP A 1 113 ? 5.553 14.423 -0.984 1.00 85.69 113 TRP A N 1
ATOM 932 C CA . TRP A 1 113 ? 6.145 15.268 -2.025 1.00 85.69 113 TRP A CA 1
ATOM 933 C C . TRP A 1 113 ? 7.644 15.539 -1.812 1.00 85.69 113 TRP A C 1
ATOM 935 O O . TRP A 1 113 ? 8.357 15.773 -2.787 1.00 85.69 113 TRP A O 1
ATOM 945 N N . ASP A 1 114 ? 8.145 15.440 -0.577 1.00 80.19 114 ASP A N 1
ATOM 946 C CA . ASP A 1 114 ? 9.564 15.597 -0.210 1.00 80.19 114 ASP A CA 1
ATOM 947 C C . ASP A 1 114 ? 10.393 14.314 -0.459 1.00 80.19 114 ASP A C 1
ATOM 949 O O . ASP A 1 114 ? 11.054 13.777 0.437 1.00 80.19 114 ASP A O 1
ATOM 953 N N . ASN A 1 115 ? 10.324 13.778 -1.687 1.00 67.31 115 ASN A N 1
ATOM 954 C CA . ASN A 1 115 ? 11.042 12.564 -2.095 1.00 67.31 115 ASN A CA 1
ATOM 955 C C . ASN A 1 115 ? 11.881 12.787 -3.360 1.00 67.31 115 ASN A C 1
ATOM 957 O O . ASN A 1 115 ? 11.374 12.739 -4.482 1.00 67.31 115 ASN A O 1
ATOM 961 N N . ASP A 1 116 ? 13.188 12.966 -3.170 1.00 60.16 116 ASP A N 1
ATOM 962 C CA . ASP A 1 116 ? 14.167 13.024 -4.257 1.00 60.16 116 ASP A CA 1
ATOM 963 C C . ASP A 1 116 ? 14.508 11.617 -4.778 1.00 60.16 116 ASP A C 1
ATOM 965 O O . ASP A 1 116 ? 14.918 10.737 -4.012 1.00 60.16 116 ASP A O 1
ATOM 969 N N . VAL A 1 117 ? 14.409 11.422 -6.098 1.00 60.91 117 VAL A N 1
ATOM 970 C CA . VAL A 1 117 ? 14.948 10.236 -6.784 1.00 60.91 117 VAL A CA 1
ATOM 971 C C . VAL A 1 117 ? 16.463 10.359 -6.848 1.00 60.91 117 VAL A C 1
ATOM 973 O O . VAL A 1 117 ? 16.976 11.350 -7.369 1.00 60.91 117 VAL A O 1
ATOM 976 N N . ILE A 1 118 ? 17.186 9.340 -6.384 1.00 62.00 118 ILE A N 1
ATOM 977 C CA . ILE A 1 118 ? 18.629 9.248 -6.622 1.00 62.00 118 ILE A CA 1
ATOM 978 C C . ILE A 1 118 ? 19.041 7.869 -7.097 1.00 62.00 118 ILE A C 1
ATOM 980 O O . ILE A 1 118 ? 18.416 6.858 -6.780 1.00 62.00 118 ILE A O 1
ATOM 984 N N . GLU A 1 119 ? 20.165 7.823 -7.795 1.00 61.16 119 GLU A N 1
ATOM 985 C CA . GLU A 1 119 ? 20.861 6.571 -8.034 1.00 61.16 119 GLU A CA 1
ATOM 986 C C . GLU A 1 119 ? 21.417 6.039 -6.712 1.00 61.16 119 GLU A C 1
ATOM 988 O O . GLU A 1 119 ? 22.209 6.689 -6.030 1.00 61.16 119 GLU A O 1
ATOM 993 N N . VAL A 1 120 ? 20.951 4.850 -6.341 1.00 68.12 120 VAL A N 1
ATOM 994 C CA . VAL A 1 120 ? 21.492 4.050 -5.245 1.00 68.12 120 VAL A CA 1
ATOM 995 C C . VAL A 1 120 ? 22.174 2.838 -5.864 1.00 68.12 120 VAL A C 1
ATOM 997 O O . VAL A 1 120 ? 21.693 2.298 -6.858 1.00 68.12 120 VAL A O 1
ATOM 1000 N N . GLU A 1 121 ? 23.285 2.399 -5.276 1.00 63.84 121 GLU A N 1
ATOM 1001 C CA . GLU A 1 121 ? 24.111 1.315 -5.825 1.00 63.84 121 GLU A CA 1
ATOM 1002 C C . GLU A 1 121 ? 23.338 -0.009 -5.960 1.00 63.84 121 GLU A C 1
ATOM 1004 O O . GLU A 1 121 ? 23.567 -0.784 -6.887 1.00 63.84 121 GLU A O 1
ATOM 1009 N N . LYS A 1 122 ? 22.381 -0.260 -5.054 1.00 73.75 122 LYS A N 1
ATOM 1010 C CA . LYS A 1 122 ? 21.571 -1.481 -5.045 1.00 73.75 122 LYS A CA 1
ATOM 1011 C C . LYS A 1 122 ? 20.100 -1.188 -4.713 1.00 73.75 122 LYS A C 1
ATOM 1013 O O . LYS A 1 122 ? 19.692 -1.342 -3.560 1.00 73.75 122 LYS A O 1
ATOM 1018 N N . PRO A 1 123 ? 19.293 -0.760 -5.697 1.00 81.25 123 PRO A N 1
ATOM 1019 C CA . PRO A 1 123 ? 17.875 -0.484 -5.492 1.00 81.25 123 PRO A CA 1
ATOM 1020 C C . PRO A 1 123 ? 17.112 -1.771 -5.158 1.00 81.25 123 PRO A C 1
ATOM 1022 O O . PRO A 1 123 ? 17.368 -2.835 -5.729 1.00 81.25 123 PRO A O 1
ATOM 1025 N N . LEU A 1 124 ? 16.142 -1.678 -4.246 1.00 86.81 124 LEU A N 1
ATOM 1026 C CA . LEU A 1 124 ? 15.285 -2.815 -3.910 1.00 86.81 124 LEU A CA 1
ATOM 1027 C C . LEU A 1 124 ? 14.272 -3.055 -5.042 1.00 86.81 124 LEU A C 1
ATOM 1029 O O . LEU A 1 124 ? 13.411 -2.215 -5.298 1.00 86.81 124 LEU A O 1
ATOM 1033 N N . ASN A 1 125 ? 14.362 -4.195 -5.728 1.00 88.25 125 ASN A N 1
ATOM 1034 C CA . ASN A 1 125 ? 13.362 -4.582 -6.727 1.00 88.25 125 ASN A CA 1
ATOM 1035 C C . ASN A 1 125 ? 12.050 -5.043 -6.056 1.00 88.25 125 ASN A C 1
ATOM 1037 O O . ASN A 1 125 ? 12.017 -5.353 -4.864 1.00 88.25 125 ASN A O 1
ATOM 1041 N N . THR A 1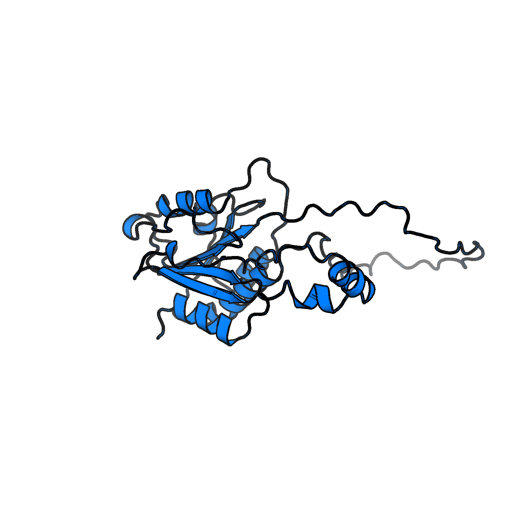 126 ? 10.964 -5.129 -6.829 1.00 91.56 126 THR A N 1
ATOM 1042 C CA . THR A 1 126 ? 9.628 -5.498 -6.329 1.00 91.56 126 THR A CA 1
ATOM 1043 C C . THR A 1 126 ? 9.594 -6.886 -5.681 1.00 91.56 126 THR A C 1
ATOM 1045 O O . THR A 1 126 ? 8.971 -7.048 -4.635 1.00 91.56 126 THR A O 1
ATOM 1048 N N . SER A 1 127 ? 10.288 -7.884 -6.242 1.00 93.88 127 SER A N 1
ATOM 1049 C CA . SER A 1 127 ? 10.352 -9.231 -5.649 1.00 93.88 127 SER A CA 1
ATOM 1050 C C . SER A 1 127 ? 10.982 -9.194 -4.253 1.00 93.88 127 SER A C 1
ATOM 1052 O O . SER A 1 127 ? 10.472 -9.808 -3.315 1.00 93.88 127 SER A O 1
ATOM 1054 N N . ASP A 1 128 ? 12.080 -8.460 -4.089 1.00 93.38 128 ASP A N 1
ATOM 1055 C CA . ASP A 1 128 ? 12.762 -8.353 -2.804 1.00 93.38 128 ASP A CA 1
ATOM 1056 C C . ASP A 1 128 ? 11.981 -7.486 -1.809 1.00 93.38 128 ASP A C 1
ATOM 1058 O O . ASP A 1 128 ? 11.938 -7.825 -0.627 1.00 93.38 128 ASP A O 1
ATOM 1062 N N . ALA A 1 129 ? 11.267 -6.456 -2.272 1.00 94.25 129 ALA A N 1
ATOM 1063 C CA . ALA A 1 129 ? 10.324 -5.708 -1.441 1.00 94.25 129 ALA A CA 1
ATOM 1064 C C . ALA A 1 129 ? 9.204 -6.604 -0.888 1.00 94.25 129 ALA A C 1
ATOM 1066 O O . ALA A 1 129 ? 8.914 -6.552 0.307 1.00 94.25 129 ALA A O 1
ATOM 1067 N N . ILE A 1 130 ? 8.636 -7.493 -1.711 1.00 97.06 130 ILE A N 1
ATOM 1068 C CA . ILE A 1 130 ? 7.649 -8.481 -1.248 1.00 97.06 130 ILE A CA 1
ATOM 1069 C C . ILE A 1 130 ? 8.267 -9.412 -0.197 1.00 97.06 130 ILE A C 1
ATOM 1071 O O . ILE A 1 130 ? 7.650 -9.670 0.833 1.00 97.06 130 IL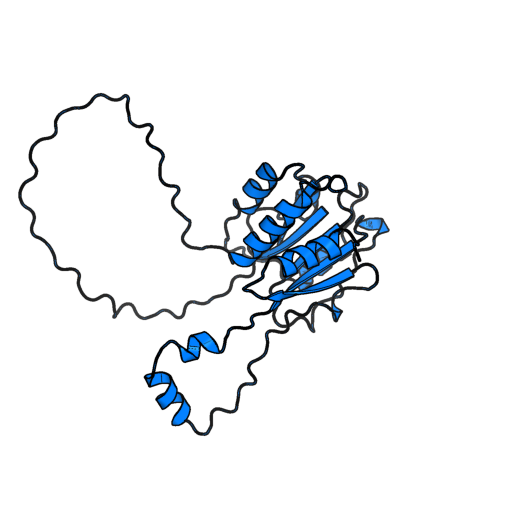E A O 1
ATOM 1075 N N . LYS A 1 131 ? 9.508 -9.880 -0.389 1.00 96.69 131 LYS A N 1
ATOM 1076 C CA . LYS A 1 131 ? 10.193 -10.713 0.619 1.00 96.69 131 LYS A CA 1
ATOM 1077 C C . LYS A 1 131 ? 10.406 -9.972 1.940 1.00 96.69 131 LYS A C 1
ATOM 1079 O O . LYS A 1 131 ? 10.300 -10.603 2.989 1.00 96.69 131 LYS A O 1
ATOM 1084 N N . VAL A 1 132 ? 10.718 -8.674 1.898 1.00 95.62 132 VAL A N 1
ATOM 1085 C CA . VAL A 1 132 ? 10.824 -7.825 3.097 1.00 95.62 132 VAL A CA 1
ATOM 1086 C C . VAL A 1 132 ? 9.472 -7.748 3.804 1.00 95.62 132 VAL A C 1
ATOM 1088 O O . VAL A 1 132 ? 9.404 -8.031 4.997 1.00 95.62 132 VAL A O 1
ATOM 1091 N N . ILE A 1 133 ? 8.395 -7.460 3.069 1.00 97.25 133 ILE A N 1
ATOM 1092 C CA . ILE A 1 133 ? 7.036 -7.383 3.624 1.00 97.25 133 ILE A CA 1
ATOM 1093 C C . ILE A 1 133 ? 6.612 -8.720 4.244 1.00 97.25 133 ILE A C 1
ATOM 1095 O O . ILE A 1 133 ? 6.150 -8.748 5.380 1.00 97.25 133 ILE A O 1
ATOM 1099 N N . ASN A 1 134 ? 6.817 -9.839 3.547 1.00 97.56 134 ASN A N 1
ATOM 1100 C CA . ASN A 1 134 ? 6.409 -11.160 4.032 1.00 97.56 134 ASN A CA 1
ATOM 1101 C C . ASN A 1 134 ? 7.135 -11.584 5.316 1.00 97.56 134 ASN A C 1
ATOM 1103 O O . ASN A 1 134 ? 6.609 -12.376 6.097 1.00 97.56 134 ASN A O 1
ATOM 1107 N N . LYS A 1 135 ? 8.358 -11.086 5.525 1.00 96.56 135 LYS A N 1
ATOM 1108 C CA . LYS A 1 135 ? 9.174 -11.385 6.708 1.00 96.56 135 LYS A CA 1
ATOM 1109 C C . LYS A 1 135 ? 8.979 -10.387 7.847 1.00 96.56 135 LYS A C 1
ATOM 1111 O O . LYS A 1 135 ? 9.520 -10.634 8.925 1.00 96.56 135 LYS A O 1
ATOM 1116 N N . LEU A 1 136 ? 8.237 -9.301 7.618 1.00 95.88 136 LEU A N 1
ATOM 1117 C CA . LEU A 1 136 ? 8.037 -8.232 8.586 1.00 95.88 136 LEU A CA 1
ATOM 1118 C C . LEU A 1 136 ? 7.518 -8.780 9.920 1.00 95.88 136 LEU A C 1
ATOM 1120 O O . LEU A 1 136 ? 6.531 -9.518 9.977 1.00 95.88 136 LEU A O 1
ATOM 1124 N N . GLU A 1 137 ? 8.178 -8.360 10.992 1.00 95.50 137 GLU A N 1
ATOM 1125 C CA . GLU A 1 137 ? 7.718 -8.534 12.361 1.00 95.50 137 GLU A CA 1
ATOM 1126 C C . GLU A 1 137 ? 7.406 -7.161 12.939 1.00 95.50 137 GLU A C 1
ATOM 1128 O O . GLU A 1 137 ? 8.278 -6.310 13.082 1.00 95.50 137 GLU A O 1
ATOM 1133 N N . ASP A 1 138 ? 6.140 -6.955 13.262 1.00 94.81 138 ASP A N 1
ATOM 1134 C CA . ASP A 1 138 ? 5.626 -5.758 13.891 1.00 94.81 138 ASP A CA 1
ATOM 1135 C C . ASP A 1 138 ? 4.765 -6.147 15.095 1.00 94.81 138 ASP A C 1
ATOM 1137 O O . ASP A 1 138 ? 3.536 -6.169 15.042 1.00 94.81 138 ASP A O 1
ATOM 1141 N N . ALA A 1 139 ? 5.435 -6.432 16.213 1.00 91.38 139 ALA A N 1
ATOM 1142 C CA . ALA A 1 139 ? 4.785 -6.800 17.472 1.00 91.38 139 ALA A CA 1
ATOM 1143 C C . ALA A 1 139 ? 3.858 -5.703 18.033 1.00 91.38 139 ALA A C 1
ATOM 1145 O O . ALA A 1 139 ? 3.049 -5.971 18.916 1.00 91.38 139 ALA A O 1
ATOM 1146 N N . ARG A 1 140 ? 3.985 -4.461 17.545 1.00 93.25 140 ARG A N 1
ATOM 1147 C CA . ARG A 1 140 ? 3.131 -3.333 17.936 1.00 93.25 140 ARG A CA 1
ATOM 1148 C C . ARG A 1 140 ? 1.886 -3.204 17.057 1.00 93.25 140 ARG A C 1
ATOM 1150 O O . ARG A 1 140 ? 1.033 -2.386 17.381 1.00 93.25 140 ARG A O 1
ATOM 1157 N N . HIS A 1 141 ? 1.792 -3.972 15.968 1.00 92.50 141 HIS A N 1
ATOM 1158 C CA . HIS A 1 141 ? 0.693 -3.923 15.001 1.00 92.50 141 HIS A CA 1
ATOM 1159 C C . HIS A 1 141 ? 0.346 -2.488 14.557 1.00 92.50 141 HIS A C 1
ATOM 1161 O O . HIS A 1 141 ? -0.821 -2.101 14.503 1.00 92.50 141 HIS A O 1
ATOM 1167 N N . ARG A 1 142 ? 1.374 -1.691 14.236 1.00 94.75 142 ARG A N 1
ATOM 1168 C CA . ARG A 1 142 ? 1.290 -0.257 13.896 1.00 94.75 142 ARG A CA 1
ATOM 1169 C C . ARG A 1 142 ? 0.467 0.006 12.636 1.00 94.75 142 ARG A C 1
ATOM 1171 O O . ARG A 1 142 ? -0.039 1.109 12.442 1.00 94.75 142 ARG A O 1
ATOM 1178 N N . ALA A 1 143 ? 0.311 -0.992 11.769 1.00 95.44 143 ALA A N 1
ATOM 1179 C CA . ALA A 1 143 ? -0.553 -0.900 10.604 1.00 95.44 143 ALA A CA 1
ATOM 1180 C C . ALA A 1 143 ? -1.336 -2.197 10.369 1.00 95.44 143 ALA A C 1
ATOM 1182 O O . ALA A 1 143 ? -0.783 -3.289 10.323 1.00 95.44 143 ALA A O 1
ATOM 1183 N N . ASN A 1 144 ? -2.641 -2.049 10.137 1.00 95.38 144 ASN A N 1
ATOM 1184 C CA . ASN A 1 144 ? -3.557 -3.152 9.838 1.00 95.38 144 ASN A CA 1
ATOM 1185 C C . ASN A 1 144 ? -3.855 -3.333 8.338 1.00 95.38 144 ASN A C 1
ATOM 1187 O O . ASN A 1 144 ? -4.430 -4.343 7.932 1.00 95.38 144 ASN A O 1
ATOM 1191 N N . CYS A 1 145 ? -3.472 -2.363 7.510 1.00 96.50 145 CYS A N 1
ATOM 1192 C CA . CYS A 1 145 ? -3.710 -2.349 6.073 1.00 96.50 145 CYS A CA 1
ATOM 1193 C C . CYS A 1 145 ? -2.434 -1.940 5.340 1.00 96.50 145 CYS A C 1
ATOM 1195 O O . CYS A 1 145 ? -1.799 -0.958 5.734 1.00 96.50 145 CYS A O 1
ATOM 1197 N N . LEU A 1 146 ? -2.107 -2.664 4.270 1.00 97.75 146 LEU A N 1
ATOM 1198 C CA . LEU A 1 146 ? -1.014 -2.378 3.347 1.00 97.75 146 LEU A CA 1
ATOM 1199 C C . LEU A 1 146 ? -1.581 -2.020 1.970 1.00 97.75 146 LEU A C 1
ATOM 1201 O O . LEU A 1 146 ? -2.274 -2.837 1.369 1.00 97.75 146 LEU A O 1
ATOM 1205 N N . ILE A 1 147 ? -1.249 -0.843 1.445 1.00 97.62 147 ILE A N 1
ATOM 1206 C CA . ILE A 1 147 ? -1.394 -0.535 0.019 1.00 97.62 147 ILE A CA 1
ATOM 1207 C C . ILE A 1 147 ? -0.039 -0.788 -0.642 1.00 97.62 147 ILE A C 1
ATOM 1209 O O . ILE A 1 147 ? 0.947 -0.162 -0.266 1.00 97.62 147 ILE A O 1
ATOM 1213 N N . PHE A 1 148 ? 0.034 -1.702 -1.605 1.00 96.75 148 PHE A N 1
ATOM 1214 C CA . PHE A 1 148 ? 1.267 -2.064 -2.305 1.00 96.75 148 PHE A CA 1
ATOM 1215 C C . PHE A 1 148 ? 1.196 -1.632 -3.770 1.00 96.75 148 PHE A C 1
ATOM 1217 O O . PHE A 1 148 ? 0.477 -2.240 -4.556 1.00 96.75 148 PHE A O 1
ATOM 1224 N N . LEU A 1 149 ? 1.945 -0.596 -4.145 1.00 93.12 149 LEU A N 1
ATOM 1225 C CA . LEU A 1 149 ? 2.017 -0.090 -5.513 1.00 93.12 149 LEU A CA 1
ATOM 1226 C C . LEU A 1 149 ? 3.255 -0.649 -6.219 1.00 93.12 149 LEU A C 1
ATOM 1228 O O . LEU A 1 149 ? 4.377 -0.517 -5.717 1.00 93.12 149 LEU A O 1
ATOM 1232 N N . SER A 1 150 ? 3.056 -1.231 -7.402 1.00 88.19 150 SER A N 1
ATOM 1233 C CA . SER A 1 150 ? 4.131 -1.742 -8.257 1.00 88.19 150 SER A CA 1
ATOM 1234 C C . SER A 1 150 ? 3.939 -1.322 -9.714 1.00 88.19 150 SER A C 1
ATOM 1236 O O . SER A 1 150 ? 2.853 -1.453 -10.275 1.00 88.19 150 SER A O 1
ATOM 1238 N N . ALA A 1 151 ? 5.029 -0.883 -10.345 1.00 77.94 151 ALA A N 1
ATOM 1239 C CA . ALA A 1 151 ? 5.100 -0.617 -11.783 1.00 77.94 151 ALA A CA 1
ATOM 1240 C C . ALA A 1 151 ? 5.746 -1.778 -12.573 1.00 77.94 151 ALA A C 1
ATOM 1242 O O . ALA A 1 151 ? 6.072 -1.629 -13.753 1.00 77.94 151 ALA A O 1
ATOM 1243 N N . GLN A 1 152 ? 5.975 -2.933 -11.934 1.00 83.75 152 GLN A N 1
ATOM 1244 C CA . GLN A 1 152 ? 6.619 -4.078 -12.579 1.00 83.75 152 GLN A CA 1
ATOM 1245 C C . GLN A 1 152 ? 5.731 -4.656 -13.691 1.00 83.75 152 GLN A C 1
ATOM 1247 O O . GLN A 1 152 ? 4.619 -5.093 -13.426 1.00 83.75 152 GLN A O 1
ATOM 1252 N N . GLN A 1 153 ? 6.250 -4.665 -14.923 1.00 80.06 153 GLN A N 1
ATOM 1253 C CA . GLN A 1 153 ? 5.513 -5.070 -16.131 1.00 80.06 153 GLN A CA 1
ATOM 1254 C C . GLN A 1 153 ? 5.376 -6.584 -16.315 1.00 80.06 153 GLN A C 1
ATOM 1256 O O . GLN A 1 153 ? 4.472 -7.015 -17.017 1.00 80.06 153 GLN A O 1
ATOM 1261 N N . ASP A 1 154 ? 6.307 -7.363 -15.762 1.00 82.88 154 ASP A N 1
ATOM 1262 C CA . ASP A 1 154 ? 6.242 -8.824 -15.748 1.00 82.88 154 ASP A CA 1
ATOM 1263 C C . ASP A 1 154 ? 6.114 -9.280 -14.300 1.00 82.88 154 ASP A C 1
ATOM 1265 O O . ASP A 1 154 ? 7.090 -9.337 -13.544 1.00 82.88 154 ASP A O 1
ATOM 1269 N N . THR A 1 155 ? 4.879 -9.546 -13.901 1.00 87.88 155 THR A N 1
ATOM 1270 C CA . THR A 1 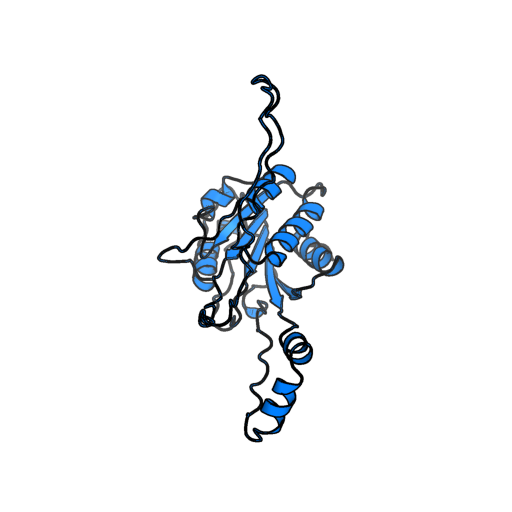155 ? 4.539 -9.967 -12.547 1.00 87.88 155 THR A CA 1
ATOM 1271 C C . THR A 1 155 ? 4.578 -11.486 -12.386 1.00 87.88 155 THR A C 1
ATOM 1273 O O . THR A 1 155 ? 4.499 -11.966 -11.256 1.00 87.88 155 THR A O 1
ATOM 1276 N N . SER A 1 156 ? 4.765 -12.263 -13.462 1.00 87.06 156 SER A N 1
ATOM 1277 C CA . SER A 1 156 ? 4.707 -13.736 -13.443 1.00 87.06 156 SER A CA 1
ATOM 1278 C C . SER A 1 156 ? 5.749 -14.380 -12.520 1.00 87.06 156 SER A C 1
ATOM 1280 O O . SER A 1 156 ? 5.519 -15.448 -11.954 1.00 87.06 156 SER A O 1
ATOM 1282 N N . THR A 1 157 ? 6.880 -13.699 -12.324 1.00 89.38 157 THR A N 1
ATOM 1283 C CA . THR A 1 157 ? 7.999 -14.141 -11.481 1.00 89.38 157 THR A CA 1
ATOM 1284 C C . THR A 1 157 ? 7.938 -13.602 -10.051 1.00 89.38 157 THR A C 1
ATOM 1286 O O . THR A 1 157 ? 8.795 -13.941 -9.230 1.00 89.38 157 THR A O 1
ATOM 1289 N N . LEU A 1 158 ? 6.952 -12.756 -9.729 1.00 94.00 158 LEU A N 1
ATOM 1290 C CA . LEU A 1 158 ? 6.843 -12.177 -8.396 1.00 94.00 158 LEU A CA 1
ATOM 1291 C C . LEU A 1 158 ? 6.433 -13.242 -7.370 1.00 94.00 158 LEU A C 1
ATOM 1293 O O . LEU A 1 158 ? 5.511 -14.023 -7.616 1.00 94.00 158 LEU A O 1
ATOM 1297 N N . PRO A 1 159 ? 7.083 -13.267 -6.191 1.00 96.62 159 PRO A N 1
ATOM 1298 C CA . PRO A 1 159 ? 6.618 -14.095 -5.092 1.00 96.62 159 PRO A CA 1
ATOM 1299 C C . PRO A 1 159 ? 5.240 -13.618 -4.626 1.00 96.62 159 PRO A C 1
ATOM 1301 O O . PRO A 1 159 ? 4.889 -12.448 -4.780 1.00 96.62 159 PRO A O 1
ATOM 1304 N N . ARG A 1 160 ? 4.479 -14.515 -3.994 1.00 97.25 160 ARG A N 1
ATOM 1305 C CA . ARG A 1 160 ? 3.217 -14.136 -3.350 1.00 97.25 160 ARG A CA 1
ATOM 1306 C C . ARG A 1 160 ? 3.460 -13.096 -2.263 1.00 97.25 160 ARG A C 1
ATOM 1308 O O . ARG A 1 160 ? 4.385 -13.247 -1.467 1.00 97.25 160 ARG A O 1
ATOM 1315 N N . LEU A 1 161 ? 2.615 -12.075 -2.224 1.00 97.50 161 LEU A N 1
ATOM 1316 C CA . LEU A 1 161 ? 2.537 -11.098 -1.149 1.00 97.50 161 LEU A CA 1
ATOM 1317 C C . LEU A 1 161 ? 1.607 -11.654 -0.069 1.00 97.50 161 LEU A C 1
ATOM 1319 O O . LEU A 1 161 ? 0.385 -11.573 -0.181 1.00 97.50 161 LEU A O 1
ATOM 1323 N N . ASP A 1 162 ? 2.222 -12.262 0.940 1.00 96.81 162 ASP A N 1
ATOM 1324 C CA . ASP A 1 162 ? 1.567 -13.023 2.004 1.00 96.81 162 ASP A CA 1
ATOM 1325 C C . ASP A 1 162 ? 2.261 -12.758 3.356 1.00 96.81 162 ASP A C 1
ATOM 1327 O O . ASP A 1 162 ? 2.934 -13.629 3.922 1.00 96.81 162 ASP A O 1
ATOM 1331 N N . PRO A 1 163 ? 2.207 -11.511 3.860 1.00 95.88 163 PRO A N 1
ATOM 1332 C CA . PRO A 1 163 ? 2.652 -11.212 5.205 1.00 95.88 163 PRO A CA 1
ATOM 1333 C C . PRO A 1 163 ? 1.715 -11.867 6.216 1.00 95.88 163 PRO A C 1
ATOM 1335 O O . PRO A 1 163 ? 0.500 -11.655 6.212 1.00 95.88 163 PRO A O 1
ATOM 1338 N N . SER A 1 164 ? 2.308 -12.618 7.143 1.00 94.38 164 SER A N 1
ATOM 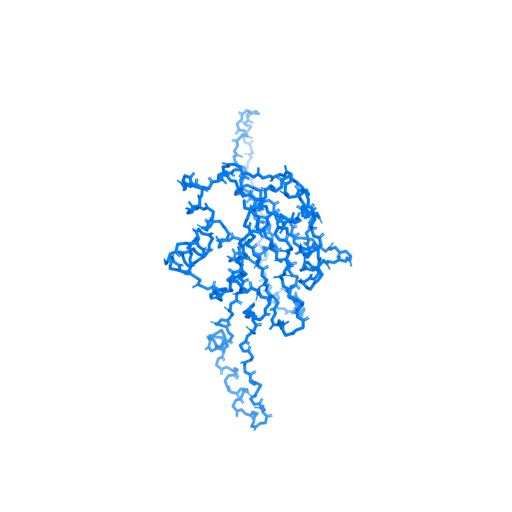1339 C CA . SER A 1 164 ? 1.575 -13.237 8.243 1.00 94.38 164 SER A CA 1
ATOM 1340 C C . SER A 1 164 ? 0.845 -12.162 9.070 1.00 94.38 164 SER A C 1
ATOM 1342 O O . SER A 1 164 ? 1.512 -11.273 9.620 1.00 94.38 164 SER A O 1
ATOM 1344 N N . PRO A 1 165 ? -0.497 -12.226 9.212 1.00 90.12 165 PRO A N 1
ATOM 1345 C CA . PRO A 1 165 ? -1.256 -11.231 9.971 1.00 90.12 165 PRO A CA 1
ATOM 1346 C C . PRO A 1 165 ? -0.841 -11.156 11.443 1.00 90.12 165 PRO A C 1
ATOM 1348 O O . PRO A 1 165 ? -0.789 -10.072 12.016 1.00 90.12 165 PRO A O 1
ATOM 1351 N N . SER A 1 166 ? -0.501 -12.298 12.051 1.00 91.38 166 SER A N 1
ATOM 1352 C CA . SER A 1 166 ? -0.082 -12.371 13.455 1.00 91.38 166 SER A CA 1
ATOM 1353 C C . SER A 1 166 ? 1.310 -11.794 13.703 1.00 91.38 166 SER A C 1
ATOM 1355 O O . SER A 1 166 ? 1.606 -11.416 14.831 1.00 91.38 166 SER A O 1
ATOM 1357 N N . ARG A 1 167 ? 2.162 -11.710 12.673 1.00 94.12 167 ARG A N 1
ATOM 1358 C CA . ARG A 1 167 ? 3.508 -11.130 12.787 1.00 94.12 167 ARG A CA 1
ATOM 1359 C C . ARG A 1 167 ? 3.558 -9.674 12.362 1.00 94.12 167 ARG A C 1
ATOM 1361 O O . ARG A 1 167 ? 4.215 -8.895 13.029 1.00 94.12 167 ARG A O 1
ATOM 1368 N N . SER A 1 168 ? 2.891 -9.313 11.271 1.00 92.75 168 SER A N 1
ATOM 1369 C CA . SER A 1 168 ? 2.985 -7.977 10.663 1.00 92.75 168 SER A CA 1
ATOM 1370 C C . SER A 1 168 ? 1.863 -7.022 11.073 1.00 92.75 168 SER A C 1
ATOM 1372 O O . SER A 1 168 ? 1.972 -5.823 10.857 1.00 92.75 168 SER A O 1
ATOM 1374 N N . GLY A 1 169 ? 0.749 -7.537 11.601 1.00 93.50 169 GLY A N 1
ATOM 1375 C CA . GLY A 1 169 ? -0.474 -6.760 11.804 1.00 93.50 169 GLY A CA 1
ATOM 1376 C C . GLY A 1 169 ? -1.297 -6.528 10.534 1.00 93.50 169 GLY A C 1
ATOM 1377 O O . GLY A 1 169 ? -2.473 -6.193 10.652 1.00 93.50 169 GLY A O 1
ATOM 1378 N N . PHE A 1 170 ? -0.763 -6.763 9.328 1.00 95.06 170 PHE A N 1
ATOM 1379 C CA . PHE A 1 170 ? -1.498 -6.541 8.081 1.00 95.06 170 PHE A CA 1
ATOM 1380 C C . PHE A 1 170 ? -2.649 -7.541 7.914 1.00 95.06 170 PHE A C 1
ATOM 1382 O O . PHE A 1 170 ? -2.456 -8.710 7.597 1.00 95.06 170 PHE A O 1
ATOM 1389 N N . GLN A 1 171 ? -3.880 -7.066 8.077 1.00 94.62 171 GLN A N 1
ATOM 1390 C CA . GLN A 1 171 ? -5.116 -7.835 7.893 1.00 94.62 171 GLN A CA 1
ATOM 1391 C C . GLN A 1 171 ? -5.774 -7.587 6.531 1.00 94.62 171 GLN A C 1
ATOM 1393 O O . GLN A 1 171 ? -6.669 -8.332 6.126 1.00 94.62 171 GLN A O 1
ATOM 1398 N N . ARG A 1 172 ? -5.391 -6.506 5.850 1.00 95.88 172 ARG A N 1
ATOM 1399 C CA . ARG A 1 172 ? -5.873 -6.138 4.517 1.00 95.88 172 ARG A CA 1
ATOM 1400 C C . ARG A 1 172 ? -4.692 -5.728 3.652 1.00 95.88 172 ARG A C 1
ATOM 1402 O O . ARG A 1 172 ? -3.844 -4.952 4.084 1.00 95.88 172 ARG A O 1
ATOM 1409 N N . ILE A 1 173 ? -4.659 -6.243 2.432 1.00 97.69 173 ILE A N 1
ATOM 1410 C CA . ILE A 1 173 ? -3.668 -5.883 1.423 1.00 97.69 173 ILE A CA 1
ATOM 1411 C C . ILE A 1 173 ? -4.422 -5.373 0.198 1.00 97.69 173 ILE A C 1
ATOM 1413 O O . ILE A 1 173 ? -5.352 -6.019 -0.276 1.00 97.69 173 ILE A O 1
ATOM 1417 N N . VAL A 1 174 ? -4.039 -4.210 -0.309 1.00 97.62 174 VAL A N 1
ATOM 1418 C CA . VAL A 1 174 ? -4.544 -3.649 -1.562 1.00 97.62 174 VAL A CA 1
ATOM 1419 C C . VAL A 1 174 ? -3.348 -3.496 -2.489 1.00 97.62 174 VAL A C 1
ATOM 1421 O O . VAL A 1 174 ? -2.534 -2.596 -2.309 1.00 97.62 174 VAL A O 1
ATOM 1424 N N . ALA A 1 175 ? -3.196 -4.410 -3.441 1.00 96.56 175 ALA A N 1
ATOM 1425 C CA . ALA A 1 175 ? -2.122 -4.353 -4.424 1.00 96.56 175 ALA A CA 1
ATOM 1426 C C . ALA A 1 175 ? -2.591 -3.580 -5.658 1.00 96.56 175 ALA A C 1
ATOM 1428 O O . ALA A 1 175 ? -3.634 -3.895 -6.223 1.00 96.56 175 ALA A O 1
ATOM 1429 N N . ILE A 1 176 ? -1.826 -2.576 -6.075 1.00 94.00 176 ILE A N 1
ATOM 1430 C CA . ILE A 1 176 ? -2.167 -1.670 -7.168 1.00 94.00 176 ILE A CA 1
ATOM 1431 C C . ILE A 1 176 ? -1.090 -1.766 -8.245 1.00 94.00 176 ILE A C 1
ATOM 1433 O O . ILE A 1 176 ? 0.080 -1.455 -8.004 1.00 94.00 176 ILE A O 1
ATOM 1437 N N . GLY A 1 177 ? -1.507 -2.178 -9.437 1.00 89.31 177 GLY A N 1
ATOM 1438 C CA . GLY A 1 177 ? -0.703 -2.119 -10.651 1.00 89.31 177 GLY A CA 1
ATOM 1439 C C . GLY A 1 177 ? -1.244 -1.051 -11.592 1.00 89.31 177 GLY A C 1
ATOM 1440 O O . GLY A 1 177 ? -2.447 -1.015 -11.857 1.00 89.31 177 GLY A O 1
ATOM 1441 N N . PHE A 1 178 ? -0.374 -0.185 -12.115 1.00 81.50 178 PHE A N 1
ATOM 1442 C CA . PHE A 1 178 ? -0.790 0.777 -13.135 1.00 81.50 178 PHE A CA 1
ATOM 1443 C C . PHE A 1 178 ? -0.814 0.114 -14.507 1.00 81.50 178 PHE A C 1
ATOM 1445 O O . PHE A 1 178 ? 0.230 -0.337 -14.982 1.00 81.50 178 PHE A O 1
ATOM 1452 N N . ASN A 1 179 ? -1.970 0.061 -15.168 1.00 74.12 179 ASN A N 1
ATOM 1453 C CA . ASN A 1 179 ? -2.029 -0.384 -16.555 1.00 74.12 179 ASN A CA 1
ATOM 1454 C C . ASN A 1 179 ? -1.746 0.797 -17.495 1.00 74.12 179 ASN A C 1
ATOM 1456 O O . ASN A 1 179 ? -2.339 1.878 -17.427 1.00 74.12 179 ASN A O 1
ATOM 1460 N N . GLY A 1 180 ? -0.764 0.606 -18.372 1.00 60.31 180 GLY A N 1
ATOM 1461 C CA . GLY A 1 180 ? -0.440 1.566 -19.411 1.00 60.31 180 GLY A CA 1
ATOM 1462 C C . GLY A 1 180 ? -1.319 1.331 -20.627 1.00 60.31 180 GLY A C 1
ATOM 1463 O O . GLY A 1 180 ? -0.847 0.791 -21.622 1.00 60.31 180 GLY A O 1
ATOM 1464 N N . THR A 1 181 ? -2.582 1.751 -20.604 1.00 43.69 181 THR A N 1
ATOM 1465 C CA . THR A 1 181 ? -3.362 1.787 -21.850 1.00 43.69 181 THR A CA 1
ATOM 1466 C C . THR A 1 181 ? -3.002 3.052 -22.621 1.00 43.69 181 THR A C 1
ATOM 1468 O O . THR A 1 181 ? -3.822 3.952 -22.675 1.00 43.69 181 THR A O 1
ATOM 1471 N N . LEU A 1 182 ? -1.765 3.180 -23.135 1.00 43.62 182 LEU A N 1
ATOM 1472 C CA . LEU A 1 182 ? -1.347 4.254 -24.062 1.00 43.62 182 LEU A CA 1
ATOM 1473 C C . LEU A 1 182 ? 0.109 4.086 -24.565 1.00 43.62 182 LEU A C 1
ATOM 1475 O O . LEU A 1 182 ? 0.984 4.901 -24.296 1.00 43.62 182 LEU A O 1
ATOM 1479 N N . SER A 1 183 ? 0.375 3.060 -25.378 1.00 38.84 183 SER A N 1
ATOM 1480 C CA . SER A 1 183 ? 1.492 3.107 -26.351 1.00 38.84 183 SER A CA 1
ATOM 1481 C C . SER A 1 183 ? 1.021 3.257 -27.801 1.00 38.84 183 SER A C 1
ATOM 1483 O O . SER A 1 183 ? 1.845 3.417 -28.695 1.00 38.84 183 SER A O 1
ATOM 1485 N N . VAL A 1 184 ? -0.292 3.258 -28.058 1.00 40.50 184 VAL A N 1
ATOM 1486 C CA . VAL A 1 184 ? -0.822 3.275 -29.434 1.00 40.50 184 VAL A CA 1
ATOM 1487 C C . VAL A 1 184 ? -1.159 4.688 -29.932 1.00 40.50 184 VAL A C 1
ATOM 1489 O O . VAL A 1 184 ? -0.981 4.957 -31.112 1.00 40.50 184 VAL A O 1
ATOM 1492 N N . ILE A 1 185 ? -1.561 5.637 -29.076 1.00 38.53 185 ILE A N 1
ATOM 1493 C CA . ILE A 1 185 ? -2.007 6.961 -29.568 1.00 38.53 185 ILE A CA 1
ATOM 1494 C C . ILE A 1 185 ? -0.840 7.946 -29.762 1.00 38.53 185 ILE A C 1
ATOM 1496 O O . ILE A 1 185 ? -0.876 8.737 -30.698 1.00 38.53 185 ILE A O 1
ATOM 1500 N N . ILE A 1 186 ? 0.249 7.865 -28.987 1.00 41.97 186 ILE A N 1
ATOM 1501 C CA . ILE A 1 186 ? 1.395 8.781 -29.178 1.00 41.97 186 ILE A CA 1
ATOM 1502 C C . ILE A 1 186 ? 2.148 8.491 -30.492 1.00 41.97 186 ILE A C 1
ATOM 1504 O O . ILE A 1 186 ? 2.621 9.424 -31.135 1.00 41.97 186 ILE A O 1
ATOM 1508 N N . LEU A 1 187 ? 2.164 7.237 -30.963 1.00 38.22 187 LEU A N 1
ATOM 1509 C CA . LEU A 1 187 ? 2.713 6.887 -32.284 1.00 38.22 187 LEU A CA 1
ATOM 1510 C C . LEU A 1 187 ? 1.819 7.322 -33.457 1.00 38.22 187 LEU A C 1
ATOM 1512 O O . LEU A 1 187 ? 2.308 7.418 -34.578 1.00 38.22 187 LEU A O 1
ATOM 1516 N N . LEU A 1 188 ? 0.531 7.593 -33.224 1.00 42.00 188 LEU A N 1
ATOM 1517 C CA . LEU A 1 188 ? -0.388 8.057 -34.270 1.00 42.00 188 LEU A CA 1
ATOM 1518 C C . LEU A 1 188 ? -0.485 9.587 -34.346 1.00 42.00 188 LEU A C 1
ATOM 1520 O O . LEU A 1 188 ? -0.948 10.110 -35.357 1.00 42.00 188 LEU A O 1
ATOM 1524 N N . VAL A 1 189 ? -0.042 10.309 -33.310 1.00 46.34 189 VAL A N 1
ATOM 1525 C CA . VAL A 1 189 ? -0.133 11.780 -33.254 1.00 46.34 189 VAL A CA 1
ATOM 1526 C C . VAL A 1 189 ? 1.163 12.476 -33.687 1.00 46.34 189 VAL A C 1
ATOM 1528 O O . VAL A 1 189 ? 1.106 13.617 -34.139 1.00 46.34 189 VAL A O 1
ATOM 1531 N N . PHE A 1 190 ? 2.316 11.800 -33.664 1.00 41.41 190 PHE A N 1
ATOM 1532 C CA . PHE A 1 190 ? 3.561 12.365 -34.185 1.00 41.41 190 PHE A CA 1
ATOM 1533 C C . PHE A 1 190 ? 4.083 11.570 -35.383 1.00 41.41 190 PHE A C 1
ATOM 1535 O O . PHE A 1 190 ? 4.645 10.489 -35.249 1.00 41.41 190 PHE A O 1
ATOM 1542 N N . ASP A 1 191 ? 3.942 12.210 -36.542 1.00 43.78 191 ASP A N 1
ATOM 1543 C CA . ASP A 1 191 ? 4.692 11.995 -37.778 1.00 43.78 191 ASP A CA 1
ATOM 1544 C C . ASP A 1 191 ? 4.032 11.121 -38.870 1.00 43.78 191 ASP A C 1
ATOM 1546 O O . ASP A 1 191 ? 4.107 9.892 -38.892 1.00 43.78 191 ASP A O 1
ATOM 1550 N N . LYS A 1 192 ? 3.466 11.791 -39.888 1.00 49.41 192 LYS A N 1
ATOM 1551 C CA . LYS A 1 192 ? 3.021 11.180 -41.159 1.00 49.41 192 LYS A CA 1
ATOM 1552 C C . LYS A 1 192 ? 4.142 10.368 -41.830 1.00 49.41 192 LYS A C 1
ATOM 1554 O O . LYS A 1 192 ? 3.862 9.409 -42.544 1.00 49.41 192 LYS A O 1
ATOM 1559 N N . LYS A 1 193 ? 5.408 10.725 -41.581 1.00 53.69 193 LYS A N 1
ATOM 1560 C CA . LYS A 1 193 ? 6.593 10.037 -42.113 1.00 53.69 193 LYS A CA 1
ATOM 1561 C C . LYS A 1 193 ? 6.793 8.650 -41.492 1.00 53.69 193 LYS A C 1
ATOM 1563 O O . LYS A 1 193 ? 7.303 7.755 -42.165 1.00 53.69 193 LYS A O 1
ATOM 1568 N N . LEU A 1 194 ? 6.343 8.437 -40.251 1.00 52.28 194 LEU A N 1
ATOM 1569 C CA . LEU A 1 194 ? 6.427 7.141 -39.577 1.00 52.28 194 LEU A CA 1
ATOM 1570 C C . LEU A 1 194 ? 5.423 6.136 -40.158 1.00 52.28 194 LEU A C 1
ATOM 1572 O O . LEU A 1 194 ? 5.748 4.959 -40.312 1.00 52.28 194 LEU A O 1
ATOM 1576 N N . HIS A 1 195 ? 4.245 6.606 -40.577 1.00 47.50 195 HIS A N 1
ATOM 1577 C CA . HIS A 1 195 ? 3.245 5.775 -41.253 1.00 47.50 195 HIS A CA 1
ATOM 1578 C C . HIS A 1 195 ? 3.765 5.223 -42.596 1.00 47.50 195 HIS A C 1
ATOM 1580 O O . HIS A 1 195 ? 3.602 4.037 -42.885 1.00 47.50 195 HIS A O 1
ATOM 1586 N N . ASP A 1 196 ? 4.477 6.038 -43.381 1.00 52.09 196 ASP A N 1
ATOM 1587 C CA . ASP A 1 196 ? 5.108 5.594 -44.635 1.00 52.09 196 ASP A CA 1
ATOM 1588 C C . ASP A 1 196 ? 6.313 4.668 -44.405 1.00 52.09 196 ASP A C 1
ATOM 1590 O O . ASP A 1 196 ? 6.553 3.746 -45.192 1.00 52.09 196 ASP A O 1
ATOM 1594 N N . PHE A 1 197 ? 7.060 4.874 -43.315 1.00 55.12 197 PHE A N 1
ATOM 1595 C CA . PHE A 1 197 ? 8.176 4.009 -42.924 1.00 55.12 197 PHE A CA 1
ATOM 1596 C C . PHE A 1 197 ? 7.701 2.617 -42.477 1.00 55.12 197 PHE A C 1
ATOM 1598 O O . PHE A 1 197 ? 8.287 1.607 -42.871 1.00 55.12 197 PHE A O 1
ATOM 1605 N N . ILE A 1 198 ? 6.606 2.552 -41.713 1.00 53.41 198 ILE A N 1
ATOM 1606 C CA . ILE A 1 198 ? 5.996 1.295 -41.259 1.00 53.41 198 ILE A CA 1
ATOM 1607 C C . ILE A 1 198 ? 5.303 0.573 -42.428 1.00 53.41 198 ILE A C 1
ATOM 1609 O O . ILE A 1 198 ? 5.501 -0.627 -42.607 1.00 53.41 198 ILE A O 1
ATOM 1613 N N . SER A 1 199 ? 4.581 1.299 -43.290 1.00 47.38 199 SER A N 1
ATOM 1614 C CA . SER A 1 199 ? 3.891 0.745 -44.470 1.00 47.38 199 SER A CA 1
ATOM 1615 C C . SER A 1 199 ? 4.845 0.088 -45.484 1.00 47.38 199 SER A C 1
ATOM 1617 O O . SER A 1 199 ? 4.515 -0.928 -46.102 1.00 47.38 199 SER A O 1
ATOM 1619 N N . LYS A 1 200 ? 6.073 0.608 -45.627 1.00 51.09 200 LYS A N 1
ATOM 1620 C CA . LYS A 1 200 ? 7.073 0.067 -46.566 1.00 51.09 200 LYS A CA 1
ATOM 1621 C C . LYS A 1 200 ? 7.818 -1.174 -46.066 1.00 51.09 200 LYS A C 1
ATOM 1623 O O . LYS A 1 200 ? 8.357 -1.912 -46.891 1.00 51.09 200 LYS A O 1
ATOM 1628 N N . LYS A 1 201 ? 7.831 -1.471 -44.761 1.00 47.72 201 LYS A N 1
ATOM 1629 C CA . LYS A 1 201 ? 8.413 -2.717 -44.229 1.00 47.72 201 LYS A CA 1
ATOM 1630 C C . LYS A 1 201 ? 7.329 -3.778 -44.021 1.00 47.72 201 LYS A C 1
ATOM 1632 O O . LYS A 1 201 ? 6.891 -4.027 -42.904 1.00 47.72 201 LYS A O 1
ATOM 1637 N N . LYS A 1 202 ? 6.994 -4.508 -45.090 1.00 44.22 202 LYS A N 1
ATOM 1638 C CA . LYS A 1 202 ? 6.086 -5.681 -45.082 1.00 44.22 202 LYS A CA 1
ATOM 1639 C C . LYS A 1 202 ? 6.505 -6.867 -44.184 1.00 44.22 202 LYS A C 1
ATOM 1641 O O . LYS A 1 202 ? 5.825 -7.882 -44.194 1.00 44.22 202 LYS A O 1
ATOM 1646 N N . ASN A 1 203 ? 7.572 -6.743 -43.392 1.00 39.09 203 ASN A N 1
ATOM 1647 C CA . ASN A 1 203 ? 8.093 -7.794 -42.512 1.00 39.09 203 ASN A CA 1
ATOM 1648 C C . ASN A 1 203 ? 8.327 -7.315 -41.070 1.00 39.09 203 ASN A C 1
ATOM 1650 O O . ASN A 1 203 ? 9.152 -7.893 -40.363 1.00 39.09 203 ASN A O 1
ATOM 1654 N N . PHE A 1 204 ? 7.648 -6.263 -40.603 1.00 42.47 204 PHE A N 1
ATOM 1655 C CA . PHE A 1 204 ? 7.556 -6.064 -39.157 1.00 42.47 204 PHE A CA 1
ATOM 1656 C C . PHE A 1 204 ? 6.463 -6.997 -38.644 1.00 42.47 204 PHE A C 1
ATOM 1658 O O . PHE A 1 204 ? 5.278 -6.670 -38.679 1.00 42.47 204 PHE A O 1
ATOM 1665 N N . ALA A 1 205 ? 6.874 -8.203 -38.240 1.00 34.22 205 ALA A N 1
ATOM 1666 C CA . ALA A 1 205 ? 6.044 -9.075 -37.427 1.00 34.22 205 ALA A CA 1
ATOM 1667 C C . ALA A 1 205 ? 5.405 -8.207 -36.344 1.00 34.22 205 ALA A C 1
ATOM 1669 O O . ALA A 1 205 ? 6.116 -7.453 -35.670 1.00 34.22 205 ALA A O 1
ATOM 1670 N N . SER A 1 206 ? 4.079 -8.279 -36.241 1.00 34.81 206 SER A N 1
ATOM 1671 C CA . SER A 1 206 ? 3.310 -7.673 -35.168 1.00 34.81 206 SER A CA 1
ATOM 1672 C C . SER A 1 206 ? 3.967 -8.078 -33.854 1.00 34.81 206 SER A C 1
ATOM 1674 O O . SER A 1 206 ? 3.730 -9.175 -33.343 1.00 34.81 206 SER A O 1
ATOM 1676 N N . HIS A 1 207 ? 4.837 -7.221 -33.322 1.00 35.12 207 HIS A N 1
ATOM 1677 C CA . HIS A 1 207 ? 5.189 -7.279 -31.923 1.00 35.12 207 HIS A CA 1
ATOM 1678 C C . HIS A 1 207 ? 3.863 -7.007 -31.250 1.00 35.12 207 HIS A C 1
ATOM 1680 O O . HIS A 1 207 ? 3.367 -5.883 -31.274 1.00 35.12 207 HIS A O 1
ATOM 1686 N N . LYS A 1 208 ? 3.233 -8.097 -30.809 1.00 35.25 208 LYS A N 1
ATOM 1687 C CA . LYS A 1 208 ? 2.105 -8.123 -29.894 1.00 35.25 208 LYS A CA 1
ATOM 1688 C C . LYS A 1 208 ? 2.363 -6.962 -28.941 1.00 35.25 208 LYS A C 1
ATOM 1690 O O . LYS A 1 208 ? 3.364 -7.001 -28.229 1.00 35.25 208 LYS A O 1
ATOM 1695 N N . TYR A 1 209 ? 1.583 -5.886 -29.049 1.00 40.19 209 TYR A N 1
ATOM 1696 C CA . TYR A 1 209 ? 1.683 -4.767 -28.125 1.00 40.19 209 TYR A CA 1
ATOM 1697 C C . TYR A 1 209 ? 1.401 -5.390 -26.766 1.00 40.19 209 TYR A C 1
ATOM 1699 O O . TYR A 1 209 ? 0.255 -5.722 -26.472 1.00 40.19 209 TYR A O 1
ATOM 1707 N N . ALA A 1 210 ? 2.462 -5.713 -26.027 1.00 37.84 210 ALA A N 1
ATOM 1708 C CA . ALA A 1 210 ? 2.349 -6.312 -24.721 1.00 37.84 210 ALA A CA 1
ATOM 1709 C C . ALA A 1 210 ? 1.659 -5.245 -23.885 1.00 37.84 210 ALA A C 1
ATOM 1711 O O . ALA A 1 210 ? 2.257 -4.220 -23.556 1.00 37.84 210 ALA A O 1
ATOM 1712 N N . ILE A 1 211 ? 0.365 -5.443 -23.639 1.00 45.03 211 ILE A N 1
ATOM 1713 C CA . ILE A 1 211 ? -0.322 -4.802 -22.530 1.00 45.03 211 ILE A CA 1
ATOM 1714 C C . ILE A 1 211 ? 0.602 -5.112 -21.361 1.00 45.03 211 ILE A C 1
ATOM 1716 O O . ILE A 1 211 ? 0.863 -6.284 -21.104 1.00 45.03 211 ILE A O 1
ATOM 1720 N N . SER A 1 212 ? 1.237 -4.094 -20.782 1.00 54.03 212 SER A N 1
ATOM 1721 C CA . SER A 1 212 ? 2.135 -4.322 -19.658 1.00 54.03 212 SER A CA 1
ATOM 1722 C C . SER A 1 212 ? 1.304 -5.015 -18.584 1.00 54.03 212 SER A C 1
ATOM 1724 O O . SER A 1 212 ? 0.399 -4.383 -18.035 1.00 54.03 212 SER A O 1
ATOM 1726 N N . GLU A 1 213 ? 1.551 -6.301 -18.344 1.00 60.28 213 GLU A N 1
ATOM 1727 C CA . GLU A 1 213 ? 0.853 -7.097 -17.340 1.00 60.28 213 GLU A CA 1
ATOM 1728 C C . GLU A 1 213 ? 1.367 -6.678 -15.961 1.00 60.28 213 GLU A C 1
ATOM 1730 O O . GLU A 1 213 ? 2.103 -7.383 -15.284 1.00 60.28 213 GLU A O 1
ATOM 1735 N N . THR A 1 214 ? 0.969 -5.483 -15.529 1.00 77.12 214 THR A N 1
ATOM 1736 C CA . THR A 1 214 ? 1.116 -5.020 -14.146 1.00 77.12 214 THR A CA 1
ATOM 1737 C C . THR A 1 214 ? 0.038 -5.619 -13.244 1.00 77.12 214 THR A C 1
ATOM 1739 O O . THR A 1 214 ? -0.159 -5.157 -12.124 1.00 77.12 214 THR A O 1
ATOM 1742 N N . ASP A 1 215 ? -0.682 -6.638 -13.724 1.00 84.81 215 ASP A N 1
ATOM 1743 C CA . ASP A 1 215 ? -1.696 -7.337 -12.951 1.00 84.81 215 ASP A CA 1
ATOM 1744 C C . ASP A 1 215 ? -1.039 -8.081 -11.781 1.00 84.81 215 ASP A C 1
ATOM 1746 O O . ASP A 1 215 ? -0.088 -8.848 -11.946 1.00 84.81 215 ASP A O 1
ATOM 1750 N N . LEU A 1 216 ? -1.545 -7.814 -10.579 1.00 90.31 216 LEU A N 1
ATOM 1751 C CA . LEU A 1 216 ? -1.069 -8.372 -9.317 1.00 90.31 216 LEU A CA 1
ATOM 1752 C C . LEU A 1 216 ? -2.049 -9.409 -8.746 1.00 90.31 216 LEU A C 1
ATOM 1754 O O . LEU A 1 216 ? -1.881 -9.836 -7.604 1.00 90.31 216 LEU A O 1
ATOM 1758 N N . GLN A 1 217 ? -3.065 -9.831 -9.508 1.00 92.50 217 GLN A N 1
ATOM 1759 C CA . GLN A 1 217 ? -4.073 -10.795 -9.052 1.00 92.50 217 GLN A CA 1
ATOM 1760 C C . GLN A 1 217 ? -3.476 -12.106 -8.533 1.00 92.50 217 GLN A C 1
ATOM 1762 O O . GLN A 1 217 ? -3.897 -12.579 -7.481 1.00 92.50 217 GLN A O 1
ATOM 1767 N N . HIS A 1 218 ? -2.479 -12.685 -9.210 1.00 92.06 218 HIS A N 1
ATOM 1768 C CA . HIS A 1 218 ? -1.821 -13.915 -8.737 1.00 92.06 218 HIS A CA 1
ATOM 1769 C C . HIS A 1 218 ? -0.790 -13.671 -7.628 1.00 92.06 218 HIS A C 1
ATOM 1771 O O . HIS A 1 218 ? -0.316 -14.631 -7.016 1.00 92.06 218 HIS A O 1
ATOM 1777 N N . VAL A 1 219 ? -0.429 -12.409 -7.380 1.00 94.06 219 VAL A N 1
ATOM 1778 C CA . VAL A 1 219 ? 0.527 -12.011 -6.341 1.00 94.06 219 VAL A CA 1
ATOM 1779 C C . VAL A 1 219 ? -0.159 -11.937 -4.979 1.00 94.06 219 VAL A C 1
ATOM 1781 O O . VAL A 1 219 ? 0.437 -12.338 -3.982 1.00 94.06 219 VAL A O 1
ATOM 1784 N N . VAL A 1 220 ? -1.403 -11.455 -4.911 1.00 94.50 220 VAL A N 1
ATOM 1785 C CA . VAL A 1 220 ? -2.147 -11.325 -3.648 1.00 94.50 220 VAL A CA 1
ATOM 1786 C C . VAL A 1 220 ? -2.865 -12.613 -3.243 1.00 94.50 220 VAL A C 1
ATOM 1788 O O . VAL A 1 220 ? -3.355 -13.368 -4.080 1.00 94.50 220 VAL A O 1
ATOM 1791 N N . VAL A 1 221 ? -2.976 -12.852 -1.933 1.00 93.75 221 VAL A N 1
ATOM 1792 C CA . VAL A 1 221 ? -3.681 -14.017 -1.376 1.00 93.75 221 VAL A CA 1
ATOM 1793 C C . VAL A 1 221 ? -5.059 -13.613 -0.846 1.00 93.75 221 VAL A C 1
ATOM 1795 O O . VAL A 1 221 ? -5.182 -12.775 0.045 1.00 93.75 221 VAL A O 1
ATOM 1798 N N . GLN A 1 222 ? -6.117 -14.226 -1.378 1.00 90.00 222 GLN A N 1
ATOM 1799 C CA . GLN A 1 222 ? -7.486 -14.059 -0.875 1.00 90.00 222 GLN A CA 1
ATOM 1800 C C . GLN A 1 222 ? -7.694 -14.842 0.439 1.00 90.00 222 GLN A C 1
ATOM 1802 O O . GLN A 1 222 ? -7.108 -15.914 0.595 1.00 90.00 222 GLN A O 1
ATOM 1807 N N . PRO A 1 223 ? -8.541 -14.369 1.378 1.00 89.12 223 PRO A N 1
ATOM 1808 C CA . PRO A 1 223 ? -9.367 -13.154 1.321 1.00 89.12 223 PRO A CA 1
ATOM 1809 C C . PRO A 1 223 ? -8.665 -11.886 1.853 1.00 89.12 223 PRO A C 1
ATOM 1811 O O . PRO A 1 223 ? -9.285 -10.828 1.975 1.00 89.12 223 PRO A O 1
ATOM 1814 N N . GLN A 1 224 ? -7.392 -11.990 2.246 1.00 92.06 224 GLN A N 1
ATOM 1815 C CA . GLN A 1 224 ? -6.634 -10.893 2.855 1.00 92.06 224 GLN A CA 1
ATOM 1816 C C . GLN A 1 224 ? -6.333 -9.777 1.845 1.00 92.06 224 GLN A C 1
ATOM 1818 O O . GLN A 1 224 ? -6.367 -8.595 2.201 1.00 92.06 224 GLN A O 1
ATOM 1823 N N . GLY A 1 225 ? -6.042 -10.148 0.597 1.00 94.06 225 GLY A N 1
ATOM 1824 C CA . GLY A 1 225 ? -5.590 -9.253 -0.457 1.00 94.06 225 GLY A CA 1
ATOM 1825 C C . GLY A 1 225 ? -6.607 -9.013 -1.570 1.00 94.06 225 GLY A C 1
ATOM 1826 O O . GLY A 1 225 ? -7.295 -9.927 -2.006 1.00 94.06 225 GLY A O 1
ATOM 1827 N N . VAL A 1 226 ? -6.648 -7.780 -2.068 1.00 96.12 226 VAL A N 1
ATOM 1828 C CA . VAL A 1 226 ? -7.382 -7.354 -3.266 1.00 96.12 226 VAL A CA 1
ATOM 1829 C C . VAL A 1 226 ? -6.374 -6.761 -4.244 1.00 96.12 226 VAL A C 1
ATOM 1831 O O . VAL A 1 226 ? -5.567 -5.921 -3.851 1.00 96.12 226 VAL A O 1
ATOM 1834 N N . ALA A 1 227 ? -6.404 -7.192 -5.504 1.00 94.75 227 ALA A N 1
ATOM 1835 C CA . ALA A 1 227 ? -5.603 -6.594 -6.567 1.00 94.75 227 ALA A CA 1
ATOM 1836 C C . ALA A 1 227 ? -6.471 -5.647 -7.398 1.00 94.75 227 ALA A C 1
ATOM 1838 O O . ALA A 1 227 ? -7.586 -6.002 -7.781 1.00 94.75 227 ALA A O 1
ATOM 1839 N N . LEU A 1 228 ? -5.954 -4.454 -7.676 1.00 93.62 228 LEU A N 1
ATOM 1840 C CA . LEU A 1 228 ? -6.587 -3.435 -8.501 1.00 93.62 228 LEU A CA 1
ATOM 1841 C C . LEU A 1 228 ? -5.653 -3.062 -9.654 1.00 93.62 228 LEU A C 1
ATOM 1843 O O . LEU A 1 228 ? -4.468 -2.788 -9.453 1.00 93.62 228 LEU A O 1
ATOM 1847 N N . SER A 1 229 ? -6.209 -3.030 -10.863 1.00 90.25 229 SER A N 1
ATOM 1848 C CA . SER A 1 229 ? -5.533 -2.511 -12.050 1.00 90.25 229 SER A CA 1
ATOM 1849 C C . SER A 1 229 ? -6.054 -1.107 -12.323 1.00 90.25 229 SER A C 1
ATOM 1851 O O . SER A 1 229 ? -7.222 -0.943 -12.669 1.00 90.25 229 SER A O 1
ATOM 1853 N N . ILE A 1 230 ? -5.204 -0.101 -12.127 1.00 88.25 230 ILE A N 1
ATOM 1854 C CA . ILE A 1 230 ? -5.585 1.312 -12.213 1.00 88.25 230 ILE A CA 1
ATOM 1855 C C . ILE A 1 230 ? -5.001 1.907 -13.499 1.00 88.25 230 ILE A C 1
ATOM 1857 O O . ILE A 1 230 ? -3.805 1.745 -13.754 1.00 88.25 230 ILE A O 1
ATOM 1861 N N . PRO A 1 231 ? -5.792 2.584 -14.346 1.00 84.94 231 PRO A N 1
ATOM 1862 C CA . PRO A 1 231 ? -5.250 3.223 -15.537 1.00 84.94 231 PRO A CA 1
ATOM 1863 C C . PRO A 1 231 ? -4.333 4.397 -15.173 1.00 84.94 231 PRO A C 1
ATOM 1865 O O . PRO A 1 231 ? -4.538 5.088 -14.178 1.00 84.94 231 PRO A O 1
ATOM 1868 N N . LEU A 1 232 ? -3.336 4.687 -16.018 1.00 80.31 232 LEU A N 1
ATOM 1869 C CA . LEU A 1 232 ? -2.480 5.877 -15.845 1.00 80.31 232 LEU A CA 1
ATOM 1870 C C . LEU A 1 232 ? -3.272 7.198 -15.808 1.00 80.31 232 LEU A C 1
ATOM 1872 O O . LEU A 1 232 ? -2.811 8.170 -15.214 1.00 80.31 232 LEU A O 1
ATOM 1876 N N . GLN A 1 233 ? -4.438 7.233 -16.457 1.00 83.44 233 GLN A N 1
ATOM 1877 C CA . GLN A 1 233 ? -5.404 8.334 -16.417 1.00 83.44 233 GLN A CA 1
ATOM 1878 C C . GLN A 1 233 ? -6.608 7.925 -15.561 1.00 83.44 233 GLN A C 1
ATOM 1880 O O . GLN A 1 233 ? -7.712 7.745 -16.073 1.00 83.44 233 GLN A O 1
ATOM 1885 N N . TYR A 1 234 ? -6.368 7.701 -14.273 1.00 86.25 234 TYR A N 1
ATOM 1886 C CA . TYR A 1 234 ? -7.415 7.333 -13.327 1.00 86.25 234 TYR A CA 1
ATOM 1887 C C . TYR A 1 234 ? -8.394 8.490 -13.094 1.00 86.25 234 TYR A C 1
ATOM 1889 O O . TYR A 1 234 ? -8.075 9.665 -13.290 1.00 86.25 234 TYR A O 1
ATOM 1897 N N . MET A 1 235 ? -9.610 8.152 -12.684 1.00 89.75 235 MET A N 1
ATOM 1898 C CA . MET A 1 235 ? -10.671 9.098 -12.361 1.00 89.75 235 MET A CA 1
ATOM 1899 C C . MET A 1 235 ? -11.189 8.865 -10.934 1.00 89.75 235 MET A C 1
ATOM 1901 O O . MET A 1 235 ? -10.772 7.948 -10.231 1.00 89.75 235 MET A O 1
ATOM 1905 N N . GLY A 1 236 ? -12.169 9.665 -10.503 1.00 90.06 236 GLY A N 1
ATOM 1906 C CA . GLY A 1 236 ? -12.746 9.563 -9.155 1.00 90.06 236 GLY A CA 1
ATOM 1907 C C . GLY A 1 236 ? -13.305 8.182 -8.784 1.00 90.06 236 GLY A C 1
ATOM 1908 O O . GLY A 1 236 ? -13.310 7.817 -7.612 1.00 90.06 236 GLY A O 1
ATOM 1909 N N . TRP A 1 237 ? -13.770 7.388 -9.753 1.00 92.31 237 TRP A N 1
ATOM 1910 C CA . TRP A 1 237 ? -14.269 6.035 -9.484 1.00 92.31 237 TRP A CA 1
ATOM 1911 C C . TRP A 1 237 ? -13.140 5.032 -9.204 1.00 92.31 237 TRP A C 1
ATOM 1913 O O . TRP A 1 237 ? -13.332 4.141 -8.380 1.00 92.31 237 TRP A O 1
ATOM 1923 N N . ASP A 1 238 ? -11.956 5.225 -9.790 1.00 93.62 238 ASP A N 1
ATOM 1924 C CA . ASP A 1 238 ? -10.757 4.444 -9.474 1.00 93.62 238 ASP A CA 1
ATOM 1925 C C . ASP A 1 238 ? -10.276 4.730 -8.044 1.00 93.62 238 ASP A C 1
ATOM 1927 O O . ASP A 1 238 ? -9.991 3.803 -7.286 1.00 93.62 238 ASP A O 1
ATOM 1931 N N . ILE A 1 239 ? -10.273 6.008 -7.633 1.00 95.06 239 ILE A N 1
ATOM 1932 C CA . ILE A 1 239 ? -9.963 6.410 -6.248 1.00 95.06 239 ILE A CA 1
ATOM 1933 C C . ILE A 1 239 ? -10.936 5.728 -5.279 1.00 95.06 239 ILE A C 1
ATOM 1935 O O . ILE A 1 239 ? -10.516 5.092 -4.311 1.00 95.06 239 ILE A O 1
ATOM 1939 N N . LYS A 1 240 ? -12.243 5.780 -5.571 1.00 95.06 240 LYS A N 1
ATOM 1940 C CA . LYS A 1 240 ? -13.269 5.106 -4.760 1.00 95.06 240 LYS A CA 1
ATOM 1941 C C . LYS A 1 240 ? -13.064 3.597 -4.687 1.00 95.06 240 LYS A C 1
ATOM 1943 O O . LYS A 1 240 ? -13.266 3.026 -3.620 1.00 95.06 240 LYS A O 1
ATOM 1948 N N . ALA A 1 241 ? -12.649 2.951 -5.777 1.00 95.44 241 ALA A N 1
ATOM 1949 C CA . ALA A 1 241 ? -12.348 1.522 -5.769 1.00 95.44 241 ALA A CA 1
ATOM 1950 C C . ALA A 1 241 ? -11.203 1.196 -4.795 1.00 95.44 241 ALA A C 1
ATOM 1952 O O . ALA A 1 241 ? -11.325 0.263 -4.000 1.00 95.44 241 ALA A O 1
ATOM 1953 N N . VAL A 1 242 ? -10.135 2.004 -4.785 1.00 95.94 242 VAL A N 1
ATOM 1954 C CA . VAL A 1 242 ? -9.026 1.858 -3.827 1.00 95.94 242 VAL A CA 1
ATOM 1955 C C . VAL A 1 242 ? -9.502 2.094 -2.391 1.00 95.94 242 VAL A C 1
ATOM 1957 O O . VAL A 1 242 ? -9.239 1.269 -1.516 1.00 95.94 242 VAL A O 1
ATOM 1960 N N . VAL A 1 243 ? -10.248 3.172 -2.140 1.00 96.00 243 VAL A N 1
ATOM 1961 C CA . VAL A 1 243 ? -10.772 3.510 -0.805 1.00 96.00 243 VAL A CA 1
ATOM 1962 C C . VAL A 1 243 ? -11.722 2.426 -0.281 1.00 96.00 243 VAL A C 1
ATOM 1964 O O . VAL A 1 243 ? -11.618 2.018 0.876 1.00 96.00 243 VAL A O 1
ATOM 1967 N N . ASN A 1 244 ? -12.607 1.886 -1.118 1.00 94.62 244 ASN A N 1
ATOM 1968 C CA . ASN A 1 244 ? -13.496 0.788 -0.731 1.00 94.62 244 ASN A CA 1
ATOM 1969 C C . ASN A 1 244 ? -12.712 -0.499 -0.443 1.00 94.62 244 ASN A C 1
ATOM 1971 O O . ASN A 1 244 ? -12.971 -1.168 0.562 1.00 94.62 244 ASN A O 1
ATOM 1975 N N . ALA A 1 245 ? -11.703 -0.809 -1.266 1.00 94.81 245 ALA A N 1
ATOM 1976 C CA . ALA A 1 245 ? -10.805 -1.937 -1.040 1.00 94.81 245 ALA A CA 1
ATOM 1977 C C . ALA A 1 245 ? -9.989 -1.782 0.252 1.00 94.81 245 ALA A C 1
ATOM 1979 O O . ALA A 1 245 ? -9.718 -2.774 0.925 1.00 94.81 245 ALA A O 1
ATOM 1980 N N . VAL A 1 246 ? -9.637 -0.567 0.658 1.00 94.25 246 VAL A N 1
ATOM 1981 C CA . VAL A 1 246 ? -9.031 -0.303 1.969 1.00 94.25 246 VAL A CA 1
ATOM 1982 C C . VAL A 1 246 ? -10.037 -0.551 3.092 1.00 94.25 246 VAL A C 1
ATOM 1984 O O . VAL A 1 246 ? -9.771 -1.320 4.015 1.00 94.25 246 VAL A O 1
ATOM 1987 N N . LEU A 1 247 ? -11.200 0.098 3.011 1.00 92.00 247 LEU A N 1
ATOM 1988 C CA . LEU A 1 247 ? -12.171 0.175 4.105 1.00 92.00 247 LEU A CA 1
ATOM 1989 C C . LEU A 1 247 ? -13.049 -1.078 4.230 1.00 92.00 247 LEU A C 1
ATOM 1991 O O . LEU A 1 247 ? -13.944 -1.121 5.068 1.00 92.00 247 LEU A O 1
ATOM 1995 N N . LYS A 1 248 ? -12.816 -2.096 3.390 1.00 86.69 248 LYS A N 1
ATOM 1996 C CA . LYS A 1 248 ? -13.654 -3.302 3.273 1.00 86.69 248 LYS A CA 1
ATOM 1997 C C . LYS A 1 248 ? -15.133 -2.982 3.005 1.00 86.69 248 LYS A C 1
ATOM 1999 O O . LYS A 1 248 ? -16.004 -3.739 3.428 1.00 86.69 248 LYS A O 1
ATOM 2004 N N . LYS A 1 249 ? -15.413 -1.870 2.322 1.00 73.75 249 LYS A N 1
ATOM 2005 C CA . LYS A 1 249 ? -16.781 -1.503 1.937 1.00 73.75 249 LYS A CA 1
ATOM 2006 C C . LYS A 1 249 ? -17.216 -2.337 0.721 1.00 73.75 249 LYS A C 1
ATOM 2008 O O . LYS A 1 249 ? -16.352 -2.636 -0.107 1.00 73.75 249 LYS A O 1
ATOM 2013 N N . PRO A 1 250 ? -18.496 -2.754 0.655 1.00 45.69 250 PRO A N 1
ATOM 2014 C CA . PRO A 1 250 ? -19.041 -3.479 -0.491 1.00 45.69 250 PRO A CA 1
ATOM 2015 C C . PRO A 1 250 ? -19.016 -2.645 -1.777 1.00 45.69 250 PRO A C 1
ATOM 2017 O O . PRO A 1 250 ? -19.007 -1.394 -1.683 1.00 45.69 250 PRO A O 1
#

Foldseek 3Di:
DEEEAEQADDDDDPPPPPPPPDDDDDDDDDDDDDDDDDDDPPPPDDDDPDDDPPDGLVLVLVLVLLLLVVQLVDPVHAWYFYAYFFQWPPNPDPVVRLVDTGRHSVVVNVVSRPTDGDDDPDTQDPQNVLVRQQPAFDCVLSDQEYEYEDAQLDCVPHAANHRDCNGNVHQAYEYEYEWEPDPPVVQVVDDPPVVVVVVPPPPPDPPPPRRRCSWCVVRYDPPRYDYDYAYSPHDPVSSVVRNCSRVVND

pLDDT: mean 72.59, std 24.96, range [28.61, 97.75]

Organism: NCBI:txid53326

Radius of gyration: 23.79 Å; chains: 1; bounding box: 45×69×64 Å

Sequence (250 aa):
MMVAKSLQQKSHFVNLPAELLHEEPQLNPLQQPPQCRQSPQQNLRRQPQRRPNHAPNPQEYRLINDVAEELFPNKDFESMGIWIYGHSRRFLSIDDSLNNMYANLQDFEQALWDNDVIEVEKPLNTSDAIKVINKLEDARHRANCLIFLSAQQDTSTLPRLDPSPSRSGFQRIVAIGFNGTLSVIILLVFDKKLHDFISKKKNFASHKYAISETDLQHVVVQPQGVALSIPLQYMGWDIKAVVNAVLKKP